Protein 5A3A (pdb70)

Secondary structure (DSSP, 8-state):
-------HHHHHHHHHHH-SEEEEEE-HHHHHHTT--SSSHHHHHH-HHHHHHH--S-HHHHHH---SSHHHHHHHHHHHHIIIIISPPPPHHHHHHHHHHTTS-EEEEE---SSHHHHTT--GGGEEETT--TT-EEETT--SS--B--HHHHHHHHHH-BTTB--GGG--B-TTT-PBEEES--BTTTB----HHHHHHHHHHHHHHHHTSSSSEEEEEES--SS-TTTTHHHHHHHHHH-TT-EEEEE-SS-PPPPGGGGGGEEEE-S-HHHHHHHHHHHHH-

Solvent-accessible surface area: 13836 Å² total

Foldseek 3Di:
DQFQVDALLVVVLVLLVPFQEEEEEEEDLLCVLQVLAFADDLVCVQPVLVCVVPVDGTNVCVLPDDDPDLQLNLLSLLSVCCSFAVPPAEGPLLLLVVVSPVVHHYAYEYCDAGHHNVNSDHDVLRYQNQFYHSQWKAAPLLPDQDIDGDNPLSVVQNVQDDSSGGPPVSFDADPPPRGTIDGQGQDPVRGGRQHPVNVSSVVSSVVSLVVPLEGAYEHEYERDDDDCCVRRPVVSLVSCLSYVNYAYEYEDQPCDDRDPSCPRRYYYDDPSSSVSSVSSSVVNVD

Radius of gyration: 20.07 Å; Cα contacts (8 Å, |Δi|>4): 522; chains: 1; bounding box: 40×46×57 Å

Nearest PDB structures (foldseek):
  5a3c-assembly1_A  TM=1.002E+00  e=3.181E-58  Streptococcus pyogenes str. Manfredo
  5g4c-assembly2_B  TM=6.554E-01  e=4.493E-11  Homo sapiens
  1q17-assembly1_C  TM=7.018E-01  e=4.520E-10  Saccharomyces cerevisiae
  8qt4-assembly1_A  TM=6.847E-01  e=2.371E-09  Homo sapiens
  6l72-assembly1_A  TM=6.590E-01  e=3.188E-09  Homo sapiens

Structure (mmCIF, N/CA/C/O backbone):
data_5A3A
#
_entry.id   5A3A
#
_cell.length_a   34.160
_cell.length_b   41.510
_cell.length_c   51.230
_cell.angle_alpha   99.87
_cell.angle_beta   94.63
_cell.angle_gamma   90.77
#
_symmetry.space_group_name_H-M   'P 1'
#
loop_
_entity.id
_entity.type
_entity.pdbx_description
1 polymer 'SIR2 FAMILY PROTEIN'
2 non-polymer GLYCINE
3 non-polymer 'ZINC ION'
4 non-polymer 1,2-ETHANEDIOL
5 water water
#
loop_
_atom_site.group_PDB
_atom_site.id
_atom_site.type_symbol
_atom_site.label_atom_id
_atom_site.label_alt_id
_atom_site.label_comp_id
_atom_site.label_asym_id
_atom_site.label_entity_id
_atom_site.label_seq_id
_atom_site.pdbx_PDB_ins_code
_atom_site.Cartn_x
_atom_site.Cartn_y
_atom_site.Cartn_z
_atom_site.occupancy
_atom_site.B_iso_or_equiv
_atom_site.auth_seq_id
_atom_site.auth_comp_id
_atom_site.auth_asym_id
_atom_site.auth_atom_id
_atom_site.pdbx_PDB_model_num
ATOM 1 N N . ASN A 1 13 ? 29.173 26.996 61.225 1.00 42.94 3 ASN A N 1
ATOM 2 C CA . ASN A 1 13 ? 29.897 26.136 60.256 1.00 37.65 3 ASN A CA 1
ATOM 3 C C . ASN A 1 13 ? 28.958 25.054 59.705 1.00 36.23 3 ASN A C 1
ATOM 4 O O . ASN A 1 13 ? 28.208 25.312 58.751 1.00 39.79 3 ASN A O 1
ATOM 9 N N . TRP A 1 14 ? 28.970 23.869 60.319 1.00 31.56 4 TRP A N 1
ATOM 10 C CA . TRP A 1 14 ? 28.201 22.714 59.800 1.00 27.77 4 TRP A CA 1
ATOM 11 C C . TRP A 1 14 ? 26.827 22.699 60.387 1.00 30.15 4 TRP A C 1
ATOM 12 O O . TRP A 1 14 ? 26.569 22.000 61.368 1.00 30.47 4 TRP A O 1
ATOM 23 N N . THR A 1 15 ? 25.951 23.484 59.800 1.00 29.49 5 THR A N 1
ATOM 24 C CA . THR A 1 15 ? 24.596 23.581 60.270 1.00 33.46 5 THR A CA 1
ATOM 25 C C . THR A 1 15 ? 23.729 24.078 59.130 1.00 32.25 5 THR A C 1
ATOM 26 O O . THR A 1 15 ? 24.200 24.825 58.269 1.00 30.52 5 THR A O 1
ATOM 30 N N . THR A 1 16 ? 22.457 23.690 59.126 1.00 32.24 6 THR A N 1
ATOM 31 C CA . THR A 1 16 ? 21.507 24.278 58.181 1.00 33.86 6 THR A CA 1
ATOM 32 C C . THR A 1 16 ? 20.644 25.319 58.890 1.00 35.54 6 THR A C 1
ATOM 33 O O . THR A 1 16 ? 19.685 25.809 58.303 1.00 41.74 6 THR A O 1
ATOM 37 N N . ASN A 1 21 ? 24.824 36.140 59.497 1.00 43.22 11 ASN A N 1
ATOM 38 C CA . ASN A 1 21 ? 23.708 36.261 58.553 1.00 47.00 11 ASN A CA 1
ATOM 39 C C . ASN A 1 21 ? 24.221 36.306 57.105 1.00 42.42 11 ASN A C 1
ATOM 40 O O . ASN A 1 21 ? 24.736 37.326 56.634 1.00 39.43 11 ASN A O 1
ATOM 45 N N . LEU A 1 22 ? 24.050 35.196 56.401 1.00 38.24 12 LEU A N 1
ATOM 46 C CA . LEU A 1 22 ? 24.786 34.959 55.173 1.00 34.01 12 LEU A CA 1
ATOM 47 C C . LEU A 1 22 ? 23.859 34.948 53.983 1.00 28.38 12 LEU A C 1
ATOM 48 O O . LEU A 1 22 ? 22.707 34.622 54.126 1.00 29.49 12 LEU A O 1
ATOM 53 N N . THR A 1 23 ? 24.381 35.293 52.802 1.00 22.81 13 THR A N 1
ATOM 54 C CA . THR A 1 23 ? 23.648 35.131 51.554 1.00 21.93 13 THR A CA 1
ATOM 55 C C . THR A 1 23 ? 23.582 33.635 51.250 1.00 17.93 13 THR A C 1
ATOM 56 O O . THR A 1 23 ? 24.304 32.841 51.838 1.00 19.38 13 THR A O 1
ATOM 60 N N . GLN A 1 24 ? 22.711 33.283 50.335 1.00 18.19 14 GLN A N 1
ATOM 61 C CA . GLN A 1 24 ? 22.600 31.879 49.920 1.00 17.23 14 GLN A CA 1
ATOM 62 C C . GLN A 1 24 ? 23.912 31.358 49.414 1.00 15.47 14 GLN A C 1
ATOM 63 O O . GLN A 1 24 ? 24.326 30.252 49.802 1.00 15.97 14 GLN A O 1
ATOM 69 N N . ALA A 1 25 ? 24.595 32.134 48.582 1.00 15.82 15 ALA A N 1
ATOM 70 C CA . ALA A 1 25 ? 25.911 31.709 48.076 1.00 16.25 15 ALA A CA 1
ATOM 71 C C . ALA A 1 25 ? 26.941 31.515 49.169 1.00 15.58 15 ALA A C 1
ATOM 72 O O . ALA A 1 25 ? 27.735 30.603 49.123 1.00 14.53 15 ALA A O 1
ATOM 74 N N . GLU A 1 26 ? 26.967 32.456 50.133 1.00 15.86 16 GLU A N 1
ATOM 75 C CA . GLU A 1 26 ? 27.884 32.347 51.219 1.00 18.13 16 GLU A CA 1
ATOM 76 C C . GLU A 1 26 ? 27.622 31.111 52.034 1.00 16.47 16 GLU A C 1
ATOM 77 O O . GLU A 1 26 ? 28.557 30.406 52.403 1.00 16.11 16 GLU A O 1
ATOM 83 N N . GLN A 1 27 ? 26.359 30.850 52.338 1.00 17.27 17 GLN A N 1
ATOM 84 C CA . GLN A 1 27 ? 26.024 29.644 53.075 1.00 18.50 17 GLN A CA 1
ATOM 85 C C . GLN A 1 27 ? 26.422 28.368 52.344 1.00 17.13 17 GLN A C 1
ATOM 86 O O . GLN A 1 27 ? 26.998 27.455 52.939 1.00 16.67 17 GLN A O 1
ATOM 92 N N . LEU A 1 28 ? 26.118 28.298 51.045 1.00 16.27 18 LEU A N 1
ATOM 93 C CA . LEU A 1 28 ? 26.445 27.092 50.270 1.00 14.88 18 LEU A CA 1
ATOM 94 C C . LEU A 1 28 ? 27.962 26.893 50.167 1.00 14.22 18 LEU A C 1
ATOM 95 O O . LEU A 1 28 ? 28.468 25.766 50.272 1.00 14.34 18 LEU A O 1
ATOM 100 N N . ALA A 1 29 ? 28.717 27.988 49.978 1.00 14.18 19 ALA A N 1
ATOM 101 C CA . ALA A 1 29 ? 30.159 27.842 49.864 1.00 14.99 19 ALA A CA 1
ATOM 102 C C . ALA A 1 29 ? 30.758 27.327 51.182 1.00 14.56 19 ALA A C 1
ATOM 103 O O . ALA A 1 29 ? 31.673 26.499 51.180 1.00 14.94 19 ALA A O 1
ATOM 105 N N . GLN A 1 30 ? 30.260 27.833 52.305 1.00 16.23 20 GLN A N 1
ATOM 106 C CA . GLN A 1 30 ? 30.718 27.391 53.617 1.00 18.39 20 GLN A CA 1
ATOM 107 C C . GLN A 1 30 ? 30.448 25.913 53.852 1.00 15.15 20 GLN A C 1
ATOM 108 O O . GLN A 1 30 ? 31.327 25.166 54.279 1.00 15.96 20 GLN A O 1
ATOM 114 N N . LEU A 1 31 ? 29.237 25.459 53.505 1.00 16.51 21 LEU A N 1
ATOM 115 C CA . LEU A 1 31 ? 28.907 24.038 53.676 1.00 15.57 21 LEU A CA 1
ATOM 116 C C . LEU A 1 31 ? 29.740 23.097 52.787 1.00 14.39 21 LEU A C 1
ATOM 117 O O . LEU A 1 31 ? 30.156 22.048 53.208 1.00 13.50 21 LEU A O 1
ATOM 122 N N . ILE A 1 32 ? 29.969 23.485 51.537 1.00 15.03 22 ILE A N 1
ATOM 123 C CA . ILE A 1 32 ? 30.746 22.651 50.658 1.00 15.16 22 ILE A CA 1
ATOM 124 C C . ILE A 1 32 ? 32.178 22.550 51.168 1.00 15.93 22 ILE A C 1
ATOM 125 O O . ILE A 1 32 ? 32.767 21.470 51.147 1.00 16.54 22 ILE A O 1
ATOM 130 N N . LYS A 1 33 ? 32.732 23.681 51.640 1.00 17.30 23 LYS A N 1
ATOM 131 C CA . LYS A 1 33 ? 34.077 23.637 52.164 1.00 18.53 23 LYS A CA 1
ATOM 132 C C . LYS A 1 33 ? 34.208 22.718 53.367 1.00 16.24 23 LYS A C 1
ATOM 133 O O . LYS A 1 33 ? 35.148 21.943 53.489 1.00 20.20 23 LYS A O 1
ATOM 139 N N . GLU A 1 34 ? 33.215 22.753 54.257 1.00 16.94 24 GLU A N 1
ATOM 140 C CA . GLU A 1 34 ? 33.320 22.002 55.478 1.00 20.62 24 GLU A CA 1
ATOM 141 C C . GLU A 1 34 ? 32.982 20.540 55.306 1.00 18.62 24 GLU A C 1
ATOM 142 O O . GLU A 1 34 ? 33.465 19.678 56.073 1.00 16.73 24 GLU A O 1
ATOM 148 N N . ALA A 1 35 ? 32.233 20.207 54.244 1.00 14.40 25 ALA A N 1
ATOM 149 C CA . ALA A 1 35 ? 31.827 18.834 54.043 1.00 14.61 25 ALA A CA 1
ATOM 150 C C . ALA A 1 35 ? 32.977 17.838 53.950 1.00 15.25 25 ALA A C 1
ATOM 151 O O . ALA A 1 35 ? 34.006 18.117 53.295 1.00 16.19 25 ALA A O 1
ATOM 153 N N . ASP A 1 36 ? 32.806 16.670 54.545 1.00 15.19 26 ASP A N 1
ATOM 154 C CA . ASP A 1 36 ? 33.740 15.540 54.335 1.00 15.50 26 ASP A CA 1
ATOM 155 C C . ASP A 1 36 ? 33.611 14.952 52.935 1.00 14.75 26 ASP A C 1
ATOM 156 O O . ASP A 1 36 ? 34.574 14.468 52.361 1.00 16.51 26 ASP A O 1
ATOM 161 N N . ALA A 1 37 ? 32.395 14.953 52.416 1.00 13.77 27 ALA A N 1
ATOM 162 C CA . ALA A 1 37 ? 32.087 14.355 51.073 1.00 13.12 27 ALA A CA 1
ATOM 163 C C . ALA A 1 37 ? 30.785 14.927 50.584 1.00 12.83 27 ALA A C 1
ATOM 164 O O . ALA A 1 37 ? 29.950 15.364 51.367 1.00 13.54 27 ALA A O 1
ATOM 166 N N . LEU A 1 38 ? 30.606 14.909 49.263 1.00 12.41 28 LEU A N 1
ATOM 167 C CA . LEU A 1 38 ? 29.369 15.350 48.623 1.00 12.90 28 LEU A CA 1
ATOM 168 C C . LEU A 1 38 ? 28.731 14.236 47.807 1.00 12.03 28 LEU A C 1
ATOM 169 O O . LEU A 1 38 ? 29.405 13.505 47.045 1.00 11.22 28 LEU A O 1
ATOM 174 N N . VAL A 1 39 ? 27.429 14.060 48.038 1.00 11.25 29 VAL A N 1
ATOM 175 C CA . VAL A 1 39 ? 26.625 13.214 47.154 1.00 10.81 29 VAL A CA 1
ATOM 176 C C . VAL A 1 39 ? 25.675 14.186 46.420 1.00 10.46 29 VAL A C 1
ATOM 177 O O . VAL A 1 39 ? 24.867 14.863 47.026 1.00 10.70 29 VAL A O 1
ATOM 181 N N . VAL A 1 40 ? 25.853 14.312 45.104 1.00 10.16 30 VAL A N 1
ATOM 182 C CA . VAL A 1 40 ? 25.225 15.352 44.335 1.00 10.21 30 VAL A CA 1
ATOM 183 C C . VAL A 1 40 ? 24.190 14.750 43.416 1.00 9.65 30 VAL A C 1
ATOM 184 O O . VAL A 1 40 ? 24.470 13.798 42.680 1.00 10.93 30 VAL A O 1
ATOM 188 N N . GLY A 1 41 ? 22.967 15.244 43.534 1.00 8.91 31 GLY A N 1
ATOM 189 C CA . GLY A 1 41 ? 21.892 14.721 42.707 1.00 8.75 31 GLY A CA 1
ATOM 190 C C . GLY A 1 41 ? 21.381 15.823 41.798 1.00 10.22 31 GLY A C 1
ATOM 191 O O . GLY A 1 41 ? 21.035 16.881 42.277 1.00 11.17 31 GLY A O 1
ATOM 192 N N . ILE A 1 42 ? 21.373 15.582 40.491 1.00 9.60 32 ILE A N 1
ATOM 193 C CA . ILE A 1 42 ? 21.094 16.655 39.513 1.00 10.50 32 ILE A CA 1
ATOM 194 C C . ILE A 1 42 ? 19.903 16.269 38.670 1.00 9.84 32 ILE A C 1
ATOM 195 O O . ILE A 1 42 ? 19.888 15.177 38.054 1.00 9.06 32 ILE A O 1
ATOM 200 N N . GLY A 1 43 ? 18.927 17.185 38.588 1.00 9.67 33 GLY A N 1
ATOM 201 C CA . GLY A 1 43 ? 17.777 17.015 37.711 1.00 9.85 33 GLY A CA 1
ATOM 202 C C . GLY A 1 43 ? 17.569 18.130 36.725 1.00 9.97 33 GLY A C 1
ATOM 203 O O . GLY A 1 43 ? 18.499 18.893 36.393 1.00 10.43 33 GLY A O 1
ATOM 204 N N . ALA A 1 44 ? 16.374 18.188 36.155 1.00 11.18 34 ALA A N 1
ATOM 205 C CA . ALA A 1 44 ? 16.155 18.913 34.938 1.00 11.61 34 ALA A CA 1
ATOM 206 C C . ALA A 1 44 ? 16.350 20.418 35.121 1.00 11.86 34 ALA A C 1
ATOM 207 O O . ALA A 1 44 ? 16.724 21.150 34.174 1.00 12.36 34 ALA A O 1
ATOM 209 N N . GLY A 1 45 ? 16.132 20.891 36.341 1.00 11.07 35 GLY A N 1
ATOM 210 C CA . GLY A 1 45 ? 16.306 22.328 36.662 1.00 10.41 35 GLY A CA 1
ATOM 211 C C . GLY A 1 45 ? 17.675 22.881 36.411 1.00 12.53 35 GLY A C 1
ATOM 212 O O . GLY A 1 45 ? 17.831 24.059 36.124 1.00 13.22 35 GLY A O 1
ATOM 213 N N . MET A 1 46 ? 18.700 22.065 36.613 1.00 11.06 36 MET A N 1
ATOM 214 C CA A MET A 1 46 ? 20.053 22.516 36.321 0.70 11.56 36 MET A CA 1
ATOM 215 C CA B MET A 1 46 ? 20.091 22.458 36.317 0.30 11.91 36 MET A CA 1
ATOM 216 C C . MET A 1 46 ? 20.279 22.794 34.836 1.00 11.59 36 MET A C 1
ATOM 217 O O . MET A 1 46 ? 20.861 23.827 34.486 1.00 12.81 36 MET A O 1
ATOM 226 N N . SER A 1 47 ? 19.827 21.902 33.959 1.00 11.45 37 SER A N 1
ATOM 227 C CA . SER A 1 47 ? 19.921 22.183 32.519 1.00 11.17 37 SER A CA 1
ATOM 228 C C . SER A 1 47 ? 19.022 23.377 32.097 1.00 11.34 37 SER A C 1
ATOM 229 O O . SER A 1 47 ? 19.463 24.203 31.312 1.00 10.10 37 SER A O 1
ATOM 232 N N . ALA A 1 48 ? 17.838 23.501 32.671 1.00 11.54 38 ALA A N 1
ATOM 233 C CA . ALA A 1 48 ? 16.953 24.649 32.337 1.00 12.59 38 ALA A CA 1
ATOM 234 C C . ALA A 1 48 ? 17.597 25.961 32.761 1.00 13.73 38 ALA A C 1
ATOM 235 O O . ALA A 1 48 ? 17.502 26.975 32.039 1.00 13.92 38 ALA A O 1
ATOM 237 N N . ALA A 1 49 ? 18.303 25.930 33.895 1.00 14.19 39 ALA A N 1
ATOM 238 C CA . ALA A 1 49 ? 18.966 27.170 34.411 1.00 15.34 39 ALA A CA 1
ATOM 239 C C . ALA A 1 49 ? 20.039 27.684 33.454 1.00 15.63 39 ALA A C 1
ATOM 240 O O . ALA A 1 49 ? 20.298 28.876 33.424 1.00 17.89 39 ALA A O 1
ATOM 242 N N . ASP A 1 50 ? 20.685 26.770 32.702 1.00 15.41 40 ASP A N 1
ATOM 243 C CA . ASP A 1 50 ? 21.657 27.113 31.660 1.00 15.83 40 ASP A CA 1
ATOM 244 C C . ASP A 1 50 ? 21.069 27.376 30.293 1.00 16.22 40 ASP A C 1
ATOM 245 O O . ASP A 1 50 ? 21.813 27.536 29.302 1.00 17.76 40 ASP A O 1
ATOM 250 N N . GLY A 1 51 ? 19.750 27.442 30.195 1.00 14.31 41 GLY A N 1
ATOM 251 C CA . GLY A 1 51 ? 19.100 27.741 28.938 1.00 14.05 41 GLY A CA 1
ATOM 252 C C . GLY A 1 51 ? 18.574 26.564 28.134 1.00 13.92 41 GLY A C 1
ATOM 253 O O . GLY A 1 51 ? 17.955 26.751 27.071 1.00 14.77 41 GLY A O 1
ATOM 254 N N . PHE A 1 52 ? 18.814 25.370 28.637 1.00 12.11 42 PHE A N 1
ATOM 255 C CA . PHE A 1 52 ? 18.411 24.115 27.980 1.00 11.79 42 PHE A CA 1
ATOM 256 C C . PHE A 1 52 ? 17.002 23.772 28.430 1.00 12.12 42 PHE A C 1
ATOM 257 O O . PHE A 1 52 ? 16.759 22.827 29.229 1.00 12.09 42 PHE A O 1
ATOM 265 N N . THR A 1 53 ? 16.080 24.613 27.963 1.00 13.06 43 THR A N 1
ATOM 266 C CA . THR A 1 53 ? 14.684 24.565 28.411 1.00 13.53 43 THR A CA 1
ATOM 267 C C . THR A 1 53 ? 13.816 23.604 27.622 1.00 14.25 43 THR A C 1
ATOM 268 O O . THR A 1 53 ? 14.140 23.294 26.473 1.00 13.87 43 THR A O 1
ATOM 272 N N . TYR A 1 54 ? 12.706 23.161 28.263 1.00 13.61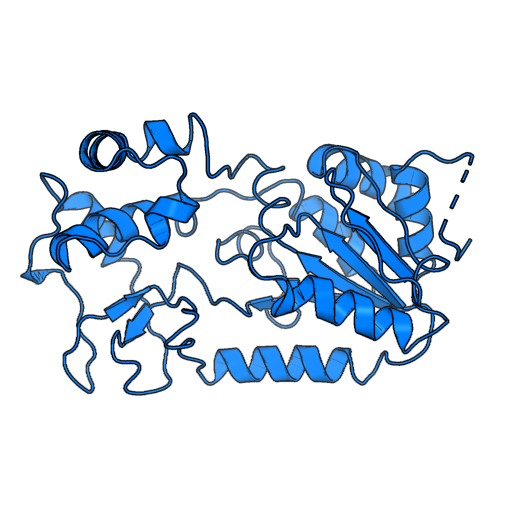 44 TYR A N 1
ATOM 273 C CA . TYR A 1 54 ? 11.786 22.162 27.659 1.00 14.42 44 TYR A CA 1
ATOM 274 C C . TYR A 1 54 ? 10.369 22.745 27.451 1.00 15.52 44 TYR A C 1
ATOM 275 O O . TYR A 1 54 ? 9.480 22.055 27.000 1.00 17.09 44 TYR A O 1
ATOM 284 N N . ILE A 1 55 ? 10.205 24.009 27.748 1.00 15.73 45 ILE A N 1
ATOM 285 C CA . ILE A 1 55 ? 8.960 24.692 27.440 1.00 17.45 45 ILE A CA 1
ATOM 286 C C . ILE A 1 55 ? 9.335 26.074 26.886 1.00 16.00 45 ILE A C 1
ATOM 287 O O . ILE A 1 55 ? 10.401 26.610 27.181 1.00 18.61 45 ILE A O 1
ATOM 292 N N . GLY A 1 56 ? 8.455 26.682 26.131 1.00 16.33 46 GLY A N 1
ATOM 293 C CA . GLY A 1 56 ? 8.716 28.027 25.628 1.00 15.61 46 GLY A CA 1
ATOM 294 C C . GLY A 1 56 ? 9.393 27.978 24.255 1.00 15.18 46 GLY A C 1
ATOM 295 O O . GLY A 1 56 ? 9.346 26.934 23.558 1.00 13.65 46 GLY A O 1
ATOM 296 N N . PRO A 1 57 ? 10.039 29.072 23.860 1.00 14.25 47 PRO A N 1
ATOM 297 C CA A PRO A 1 57 ? 10.515 29.226 22.501 0.50 14.56 47 PRO A CA 1
ATOM 298 C CA B PRO A 1 57 ? 10.539 29.250 22.504 0.50 14.94 47 PRO A CA 1
ATOM 299 C C . PRO A 1 57 ? 11.499 28.149 22.021 1.00 13.76 47 PRO A C 1
ATOM 300 O O . PRO A 1 57 ? 11.513 27.798 20.839 1.00 13.77 47 PRO A O 1
ATOM 307 N N . ARG A 1 58 ? 12.329 27.613 22.915 1.00 14.10 48 ARG A N 1
ATOM 308 C CA . ARG A 1 58 ? 13.274 26.564 22.486 1.00 12.96 48 ARG A CA 1
ATOM 309 C C . ARG A 1 58 ? 12.514 25.309 21.938 1.00 12.54 48 ARG A C 1
ATOM 310 O O . ARG A 1 58 ? 12.907 24.674 20.933 1.00 15.01 48 ARG A O 1
ATOM 318 N N . PHE A 1 59 ? 11.439 24.951 22.600 1.00 12.42 49 PHE A N 1
ATOM 319 C CA . PHE A 1 59 ? 10.594 23.862 22.166 1.00 11.88 49 PHE A CA 1
ATOM 320 C C . PHE A 1 59 ? 9.764 24.283 20.949 1.00 11.94 49 PHE A C 1
ATOM 321 O O . PHE A 1 59 ? 9.684 23.533 19.962 1.00 11.41 49 PHE A O 1
ATOM 329 N N . GLU A 1 60 ? 9.140 25.465 21.016 1.00 12.25 50 GLU A N 1
ATOM 330 C CA . GLU A 1 60 ? 8.252 25.932 19.924 1.00 13.36 50 GLU A CA 1
ATOM 331 C C . GLU A 1 60 ? 8.997 26.082 18.612 1.00 13.16 50 GLU A C 1
ATOM 332 O O . GLU A 1 60 ? 8.448 25.721 17.528 1.00 13.31 50 GLU A O 1
ATOM 338 N N . THR A 1 61 ? 10.238 26.540 18.663 1.00 12.71 51 THR A N 1
ATOM 339 C CA . THR A 1 61 ? 11.040 26.735 17.438 1.00 14.49 51 THR A CA 1
ATOM 340 C C . THR A 1 61 ? 11.448 25.414 16.836 1.00 13.55 51 THR A C 1
ATOM 341 O O . THR A 1 61 ? 11.528 25.271 15.601 1.00 14.21 51 THR A O 1
ATOM 345 N N . ALA A 1 62 ? 11.738 24.447 17.707 1.00 12.02 52 ALA A N 1
ATOM 346 C CA . ALA A 1 62 ? 12.298 23.148 17.269 1.00 11.83 52 ALA A CA 1
ATOM 347 C C . ALA A 1 62 ? 11.234 22.204 16.739 1.00 11.32 52 ALA A C 1
ATOM 348 O O . ALA A 1 62 ? 11.532 21.426 15.859 1.00 11.20 52 ALA A O 1
ATOM 350 N N . PHE A 1 63 ? 9.988 22.303 17.273 1.00 10.44 53 PHE A N 1
ATOM 351 C CA . PHE A 1 63 ? 8.942 21.298 16.978 1.00 10.06 53 PHE A CA 1
ATOM 352 C C . PHE A 1 63 ? 7.576 21.915 16.597 1.00 11.09 53 PHE A C 1
ATOM 353 O O . PHE A 1 63 ? 6.529 21.465 17.087 1.00 10.85 53 PHE A O 1
ATOM 361 N N . PRO A 1 64 ? 7.560 22.881 15.700 1.00 11.30 54 PRO A N 1
ATOM 362 C CA . PRO A 1 64 ? 6.248 23.515 15.396 1.00 12.32 54 PRO A CA 1
ATOM 363 C C . PRO A 1 64 ? 5.247 22.535 14.732 1.00 11.84 54 PRO A C 1
ATOM 364 O O . PRO A 1 64 ? 4.005 22.658 14.957 1.00 13.78 54 PRO A O 1
ATOM 368 N N . ASP A 1 65 ? 5.755 21.629 13.917 1.00 11.57 55 ASP A N 1
ATOM 369 C CA . ASP A 1 65 ? 4.960 20.550 13.289 1.00 13.71 55 ASP A CA 1
ATOM 370 C C . ASP A 1 65 ? 4.309 19.616 14.268 1.00 13.91 55 ASP A C 1
ATOM 371 O O . ASP A 1 65 ? 3.083 19.436 14.260 1.00 14.23 55 ASP A O 1
ATOM 376 N N . PHE A 1 66 ? 5.091 19.040 15.155 1.00 12.72 56 PHE A N 1
ATOM 377 C CA . PHE A 1 66 ? 4.538 18.191 16.178 1.00 12.50 56 PHE A CA 1
ATOM 378 C C . PHE A 1 66 ? 3.607 18.917 17.152 1.00 12.79 56 PHE A C 1
ATOM 379 O O . PHE A 1 66 ? 2.596 18.311 17.615 1.00 12.84 56 PHE A O 1
ATOM 387 N N . ILE A 1 67 ? 3.923 20.166 17.518 1.00 11.66 57 ILE A N 1
ATOM 388 C CA . ILE A 1 67 ? 3.075 20.950 18.406 1.00 13.76 57 ILE A CA 1
ATOM 389 C C . ILE A 1 67 ? 1.716 21.209 17.721 1.00 14.71 57 ILE A C 1
ATOM 390 O O . ILE A 1 67 ? 0.658 21.065 18.339 1.00 14.95 57 ILE A O 1
ATOM 395 N N . ALA A 1 68 ? 1.740 21.535 16.449 1.00 15.08 58 ALA A N 1
ATOM 396 C CA . ALA A 1 68 ? 0.459 21.808 15.709 1.00 15.48 58 ALA A CA 1
ATOM 397 C C . ALA A 1 68 ? -0.399 20.554 15.621 1.00 15.74 58 ALA A C 1
ATOM 398 O O . ALA A 1 68 ? -1.665 20.642 15.662 1.00 16.89 58 ALA A O 1
ATOM 400 N N . LYS A 1 69 ? 0.229 19.396 15.490 1.00 14.85 59 LYS A N 1
ATOM 401 C CA . LYS A 1 69 ? -0.521 18.129 15.338 1.00 15.49 59 LYS A CA 1
ATOM 402 C C . LYS A 1 69 ? -1.099 17.659 16.653 1.00 16.05 59 LYS A C 1
ATOM 403 O O . LYS A 1 69 ? -2.271 17.272 16.696 1.00 18.36 59 LYS A O 1
ATOM 409 N N . TYR A 1 70 ? -0.311 17.702 17.735 1.00 15.18 60 TYR A N 1
ATOM 410 C CA . TYR A 1 70 ? -0.672 17.073 18.990 1.00 17.21 60 TYR A CA 1
ATOM 411 C C . TYR A 1 70 ? -0.981 18.009 20.136 1.00 18.36 60 TYR A C 1
ATOM 412 O O . TYR A 1 70 ? -1.357 17.536 21.216 1.00 19.27 60 TYR A O 1
ATOM 421 N N . GLN A 1 71 ? -0.820 19.325 19.946 1.00 19.22 61 GLN A N 1
ATOM 422 C CA . GLN A 1 71 ? -0.969 20.321 21.025 1.00 20.32 61 GLN A CA 1
ATOM 423 C C . GLN A 1 71 ? -0.049 20.090 22.210 1.00 20.91 61 GLN A C 1
ATOM 424 O O . GLN A 1 71 ? -0.408 20.388 23.328 1.00 22.99 61 GLN A O 1
ATOM 430 N N . PHE A 1 72 ? 1.130 19.528 21.998 1.00 18.71 62 PHE A N 1
ATOM 431 C CA . PHE A 1 72 ? 2.060 19.381 23.098 1.00 17.04 62 PHE A CA 1
ATOM 432 C C . PHE A 1 72 ? 2.301 20.696 23.843 1.00 18.35 62 PHE A C 1
ATOM 433 O O . PHE A 1 72 ? 2.525 21.747 23.256 1.00 19.39 62 PHE A O 1
ATOM 441 N N . LEU A 1 73 ? 2.352 20.574 25.167 1.00 19.85 63 LEU A N 1
ATOM 442 C CA . LEU A 1 73 ? 2.614 21.650 26.064 1.00 21.89 63 LEU A CA 1
ATOM 443 C C . LEU A 1 73 ? 4.123 21.858 26.254 1.00 20.59 63 LEU A C 1
ATOM 444 O O . LEU A 1 73 ? 4.607 22.964 26.379 1.00 24.50 63 LEU A O 1
ATOM 449 N N . ASP A 1 74 ? 4.868 20.760 26.331 1.00 17.28 64 ASP A N 1
ATOM 450 C CA . ASP A 1 74 ? 6.285 20.858 26.569 1.00 17.40 64 ASP A CA 1
ATOM 451 C C . ASP A 1 74 ? 7.046 19.677 25.977 1.00 15.04 64 ASP A C 1
ATOM 452 O O . ASP A 1 74 ? 6.450 18.676 25.551 1.00 15.53 64 ASP A O 1
ATOM 457 N N . MET A 1 75 ? 8.359 19.840 25.917 1.00 14.97 65 MET A N 1
ATOM 458 C CA . MET A 1 75 ? 9.203 18.896 25.185 1.00 15.40 65 MET A CA 1
ATOM 459 C C . MET A 1 75 ? 9.400 17.571 25.953 1.00 14.94 65 MET A C 1
ATOM 460 O O . MET A 1 75 ? 9.668 16.503 25.347 1.00 15.46 65 MET A O 1
ATOM 465 N N . LEU A 1 76 ? 9.285 17.600 27.269 1.00 16.65 66 LEU A N 1
ATOM 466 C CA . LEU A 1 76 ? 9.318 16.350 28.037 1.00 20.39 66 LEU A CA 1
ATOM 467 C C . LEU A 1 76 ? 8.070 15.500 27.804 1.00 18.68 66 LEU A C 1
ATOM 468 O O . LEU A 1 76 ? 8.185 14.302 27.530 1.00 20.83 66 LEU A O 1
ATOM 473 N N . GLN A 1 77 ? 6.884 16.101 27.868 1.00 18.63 67 GLN A N 1
ATOM 474 C CA . GLN A 1 77 ? 5.638 15.398 27.467 1.00 19.45 67 GLN A CA 1
ATOM 475 C C . GLN A 1 77 ? 5.802 14.786 26.067 1.00 16.48 67 GLN A C 1
ATOM 476 O O . GLN A 1 77 ? 5.473 13.598 25.817 1.00 16.56 67 GLN A O 1
ATOM 482 N N . ALA A 1 78 ? 6.365 15.570 25.159 1.00 15.77 68 ALA A N 1
ATOM 483 C CA . ALA A 1 78 ? 6.448 15.134 23.787 1.00 14.68 68 ALA A CA 1
ATOM 484 C C . ALA A 1 78 ? 7.411 13.950 23.678 1.00 15.26 68 ALA A C 1
ATOM 485 O O . ALA A 1 78 ? 7.151 12.982 22.939 1.00 16.34 68 ALA A O 1
ATOM 487 N N . SER A 1 79 ? 8.495 13.973 24.450 1.00 14.63 69 SER A N 1
ATOM 488 C CA . SER A 1 79 ? 9.480 12.901 24.347 1.00 17.42 69 SER A CA 1
ATOM 489 C C . SER A 1 79 ? 9.006 11.546 24.910 1.00 18.20 69 SER A C 1
ATOM 490 O O . SER A 1 79 ? 9.524 10.502 24.533 1.00 19.84 69 SER A O 1
ATOM 493 N N . LEU A 1 80 ? 7.980 11.568 25.761 1.00 18.43 70 LEU A N 1
ATOM 494 C CA . LEU A 1 80 ? 7.377 10.357 26.322 1.00 20.70 70 LEU A CA 1
ATOM 495 C C . LEU A 1 80 ? 6.157 9.864 25.566 1.00 21.13 70 LEU A C 1
ATOM 496 O O . LEU A 1 80 ? 5.600 8.841 25.911 1.00 22.51 70 LEU A O 1
ATOM 501 N N . PHE A 1 81 ? 5.707 10.599 24.578 1.00 19.48 71 PHE A N 1
AT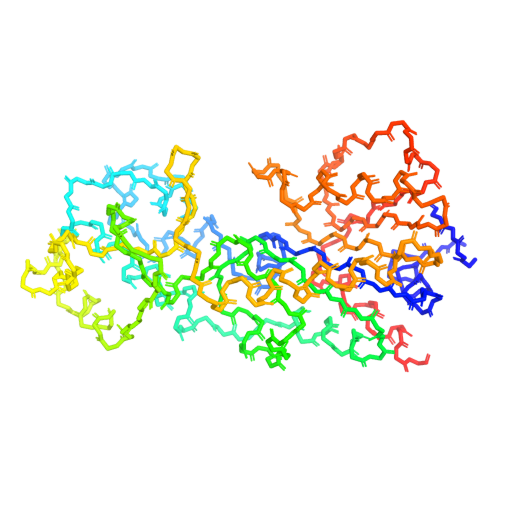OM 502 C CA . PHE A 1 81 ? 4.422 10.316 23.916 1.00 20.64 71 PHE A CA 1
ATOM 503 C C . PHE A 1 81 ? 4.481 9.035 23.073 1.00 22.67 71 PHE A C 1
ATOM 504 O O . PHE A 1 81 ? 5.506 8.713 22.487 1.00 20.93 71 PHE A O 1
ATOM 512 N N . ASP A 1 82 ? 3.365 8.309 23.009 1.00 21.79 72 ASP A N 1
ATOM 513 C CA . ASP A 1 82 ? 3.278 7.131 22.135 1.00 26.54 72 ASP A CA 1
ATOM 514 C C . ASP A 1 82 ? 2.834 7.585 20.742 1.00 24.42 72 ASP A C 1
ATOM 515 O O . ASP A 1 82 ? 1.651 7.757 20.465 1.00 26.01 72 ASP A O 1
ATOM 520 N N . PHE A 1 83 ? 3.831 7.780 19.877 1.00 19.62 73 PHE A N 1
ATOM 521 C CA . PHE A 1 83 ? 3.612 8.304 18.552 1.00 20.60 73 PHE A CA 1
ATOM 522 C C . PHE A 1 83 ? 2.834 7.296 17.688 1.00 22.93 73 PHE A C 1
ATOM 523 O O . PHE A 1 83 ? 2.683 6.118 18.049 1.00 25.05 73 PHE A O 1
ATOM 531 N N . GLU A 1 84 ? 2.308 7.786 16.570 1.00 23.43 74 GLU A N 1
ATOM 532 C CA . GLU A 1 84 ? 1.439 7.009 15.652 1.00 25.98 74 GLU A CA 1
ATOM 533 C C . GLU A 1 84 ? 2.057 5.700 15.135 1.00 25.55 74 GLU A C 1
ATOM 534 O O . GLU A 1 84 ? 1.395 4.644 15.020 1.00 23.02 74 GLU A O 1
ATOM 540 N N . ASP A 1 85 ? 3.311 5.794 14.718 1.00 21.21 75 ASP A N 1
ATOM 541 C CA . ASP A 1 85 ? 4.059 4.654 14.243 1.00 18.74 75 ASP A CA 1
ATOM 542 C C . ASP A 1 85 ? 5.542 4.967 14.439 1.00 16.61 75 ASP A C 1
ATOM 543 O O . ASP A 1 85 ? 5.891 6.048 14.924 1.00 15.24 75 ASP A O 1
ATOM 548 N N . TRP A 1 86 ? 6.371 3.990 14.177 1.00 16.20 76 TRP A N 1
ATOM 549 C CA . TRP A 1 86 ? 7.823 4.121 14.320 1.00 14.98 76 TRP A CA 1
ATOM 550 C C . TRP A 1 86 ? 8.438 5.156 13.370 1.00 15.80 76 TRP A C 1
ATOM 551 O O . TRP A 1 86 ? 9.424 5.821 13.747 1.00 14.38 76 TRP A O 1
ATOM 562 N N . GLN A 1 87 ? 7.838 5.377 12.206 1.00 15.00 77 GLN A N 1
ATOM 563 C CA . GLN A 1 87 ? 8.295 6.446 11.332 1.00 15.30 77 GLN A CA 1
ATOM 564 C C . GLN A 1 87 ? 8.136 7.794 11.974 1.00 13.69 77 GLN A C 1
ATOM 565 O O . GLN A 1 87 ? 9.035 8.654 11.864 1.00 13.02 77 GLN A O 1
ATOM 571 N N . GLU A 1 88 ? 7.022 8.009 12.650 1.00 13.48 78 GLU A N 1
ATOM 572 C CA . GLU A 1 88 ? 6.804 9.257 13.392 1.00 13.29 78 GLU A CA 1
ATOM 573 C C . GLU A 1 88 ? 7.636 9.359 14.643 1.00 12.43 78 GLU A C 1
ATOM 574 O O . GLU A 1 88 ? 8.216 10.424 14.939 1.00 12.31 78 GLU A O 1
ATOM 580 N N . TYR A 1 89 ? 7.731 8.257 15.411 1.00 11.70 79 TYR A N 1
ATOM 581 C CA . TYR A 1 89 ? 8.582 8.226 16.589 1.00 10.68 79 TYR A CA 1
ATOM 582 C C . TYR A 1 89 ? 9.981 8.698 16.251 1.00 10.17 79 TYR A C 1
ATOM 583 O O . TYR A 1 89 ? 10.514 9.593 16.920 1.00 9.93 79 TYR A O 1
ATOM 592 N N . TRP A 1 90 ? 10.574 8.119 15.215 1.00 9.65 80 TRP A N 1
ATOM 593 C CA . TRP A 1 90 ? 11.977 8.469 14.867 1.00 10.04 80 TRP A CA 1
ATOM 594 C C . TRP A 1 90 ? 12.106 9.872 14.254 1.00 10.89 80 TRP A C 1
ATOM 595 O O . TRP A 1 90 ? 13.159 10.544 14.420 1.00 10.54 80 TRP A O 1
ATOM 606 N N . ALA A 1 91 ? 11.068 10.378 13.605 1.00 10.28 81 ALA A N 1
ATOM 607 C CA . ALA A 1 91 ? 11.142 11.750 13.115 1.00 10.49 81 ALA A CA 1
ATOM 608 C C . ALA A 1 91 ? 11.261 12.706 14.293 1.00 10.51 81 ALA A C 1
ATOM 609 O O . ALA A 1 91 ? 12.101 13.664 14.272 1.00 12.24 81 ALA A O 1
ATOM 611 N N . PHE A 1 92 ? 10.470 12.476 15.348 1.00 10.40 82 PHE A N 1
ATOM 612 C CA . PHE A 1 92 ? 10.534 13.328 16.556 1.00 9.46 82 PHE A CA 1
ATOM 613 C C . PHE A 1 92 ? 11.863 13.112 17.293 1.00 9.44 82 PHE A C 1
ATOM 614 O O . PHE A 1 92 ? 12.588 14.071 17.617 1.00 9.20 82 PHE A O 1
ATOM 622 N N . GLN A 1 93 ? 12.189 11.854 17.561 1.00 9.07 83 GLN A N 1
ATOM 623 C CA . GLN A 1 93 ? 13.293 11.577 18.459 1.00 9.54 83 GLN A CA 1
ATOM 624 C C . GLN A 1 93 ? 14.652 11.952 17.841 1.00 9.87 83 GLN A C 1
ATOM 625 O O . GLN A 1 93 ? 15.564 12.375 18.548 1.00 8.70 83 GLN A O 1
ATOM 631 N N . SER A 1 94 ? 14.806 11.759 16.518 1.00 9.81 84 SER A N 1
ATOM 632 C CA . SER A 1 94 ? 16.079 12.165 15.877 1.00 9.66 84 SER A CA 1
ATOM 633 C C . SER A 1 94 ? 16.376 13.646 16.103 1.00 9.19 84 SER A C 1
ATOM 634 O O . SER A 1 94 ? 17.481 14.038 16.502 1.00 9.20 84 SER A O 1
ATOM 637 N N . ARG A 1 95 ? 15.394 14.503 15.831 1.00 8.56 85 ARG A N 1
ATOM 638 C CA . ARG A 1 95 ? 15.507 15.947 16.102 1.00 8.99 85 ARG A CA 1
ATOM 639 C C . ARG A 1 95 ? 15.713 16.250 17.580 1.00 9.08 85 ARG A C 1
ATOM 640 O O . ARG A 1 95 ? 16.480 17.168 17.918 1.00 9.43 85 ARG A O 1
ATOM 648 N N . PHE A 1 96 ? 15.028 15.520 18.461 1.00 8.70 86 PHE A N 1
ATOM 649 C CA . PHE A 1 96 ? 15.163 15.694 19.944 1.00 8.38 86 PHE A 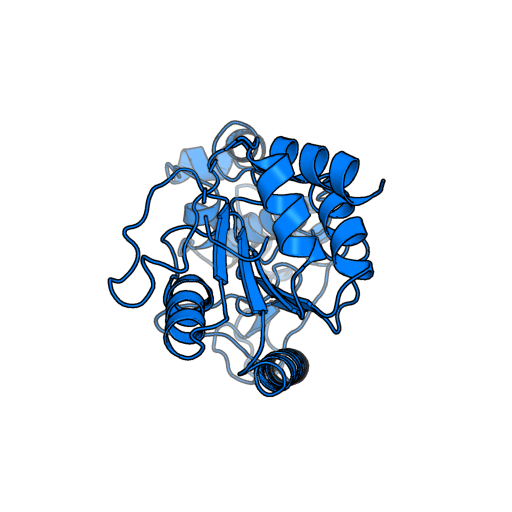CA 1
ATOM 650 C C . PHE A 1 96 ? 16.615 15.365 20.396 1.00 8.58 86 PHE A C 1
ATOM 651 O O . PHE A 1 96 ? 17.235 16.116 21.199 1.00 8.90 86 PHE A O 1
ATOM 659 N N . VAL A 1 97 ? 17.150 14.295 19.858 1.00 9.21 87 VAL A N 1
ATOM 660 C CA . VAL A 1 97 ? 18.536 13.859 20.178 1.00 9.30 87 VAL A CA 1
ATOM 661 C C . VAL A 1 97 ? 19.559 14.936 19.682 1.00 9.08 87 VAL A C 1
ATOM 662 O O . VAL A 1 97 ? 20.529 15.262 20.393 1.00 10.03 87 VAL A O 1
ATOM 666 N N . ALA A 1 98 ? 19.370 15.472 18.486 1.00 9.76 88 ALA A N 1
ATOM 667 C CA . ALA A 1 98 ? 20.304 16.510 18.012 1.00 10.29 88 ALA A CA 1
ATOM 668 C C . ALA A 1 98 ? 20.258 17.727 18.897 1.00 10.91 88 ALA A C 1
ATOM 669 O O . ALA A 1 98 ? 21.292 18.253 19.321 1.00 11.75 88 ALA A O 1
ATOM 671 N N . LEU A 1 99 ? 19.048 18.163 19.248 1.00 10.06 89 LEU A N 1
ATOM 672 C CA . LEU A 1 99 ? 18.898 19.359 20.082 1.00 10.58 89 LEU A CA 1
ATOM 673 C C . LEU A 1 99 ? 19.519 19.218 21.473 1.00 11.10 89 LEU A C 1
ATOM 674 O O . LEU A 1 99 ? 20.217 20.162 21.967 1.00 11.00 89 LEU A O 1
ATOM 679 N N . ASN A 1 100 ? 19.269 18.059 22.101 1.00 9.77 90 ASN A N 1
ATOM 680 C CA . ASN A 1 100 ? 19.564 17.886 23.506 1.00 10.10 90 ASN A CA 1
ATOM 681 C C . ASN A 1 100 ? 20.767 17.022 23.745 1.00 10.24 90 ASN A C 1
ATOM 682 O O . ASN A 1 100 ? 21.189 16.925 24.918 1.00 13.31 90 ASN A O 1
ATOM 687 N N . TYR A 1 101 ? 21.423 16.496 22.701 1.00 8.91 91 TYR A N 1
ATOM 688 C CA . TYR A 1 101 ? 22.544 15.580 22.926 1.00 9.57 91 TYR A CA 1
ATOM 689 C C . TYR A 1 101 ? 23.682 15.747 21.948 1.00 10.18 91 TYR A C 1
ATOM 690 O O . TYR A 1 101 ? 24.825 15.849 22.363 1.00 12.15 91 TYR A O 1
ATOM 699 N N . LEU A 1 102 ? 23.402 15.772 20.657 1.00 10.96 92 LEU A N 1
ATOM 700 C CA . LEU A 1 102 ? 24.493 15.930 19.679 1.00 11.60 92 LEU A CA 1
ATOM 701 C C . LEU A 1 102 ? 25.004 17.342 19.628 1.00 13.28 92 LEU A C 1
ATOM 702 O O . LEU A 1 102 ? 26.249 17.566 19.606 1.00 16.09 92 LEU A O 1
ATOM 707 N N . ASP A 1 103 ? 24.121 18.313 19.627 1.00 12.53 93 ASP A N 1
ATOM 708 C CA . ASP A 1 103 ? 24.540 19.714 19.394 1.00 13.18 93 ASP A CA 1
ATOM 709 C C . ASP A 1 103 ? 24.381 20.701 20.565 1.00 13.57 93 ASP A C 1
ATOM 710 O O . ASP A 1 103 ? 24.761 21.849 20.425 1.00 15.00 93 ASP A O 1
ATOM 715 N N . GLN A 1 104 ? 23.876 20.242 21.708 1.00 12.08 94 GLN A N 1
ATOM 716 C CA . GLN A 1 104 ? 23.699 21.081 22.846 1.00 11.35 94 GLN A CA 1
ATOM 717 C C . GLN A 1 104 ? 25.058 21.592 23.336 1.00 10.98 94 GLN A C 1
ATOM 718 O O . GLN A 1 104 ? 25.978 20.783 23.584 1.00 10.74 94 GLN A O 1
ATOM 724 N N . PRO A 1 105 ? 25.203 22.922 23.421 1.00 12.04 95 PRO A N 1
ATOM 725 C CA . PRO A 1 105 ? 26.511 23.464 23.835 1.00 12.51 95 PRO A CA 1
ATOM 726 C C . PRO A 1 105 ? 26.735 23.364 25.335 1.00 11.85 95 PRO A C 1
ATOM 727 O O . PRO A 1 105 ? 25.817 23.015 26.092 1.00 11.62 95 PRO A O 1
ATOM 731 N N . VAL A 1 106 ? 27.966 23.609 25.763 1.00 11.53 96 VAL A N 1
ATOM 732 C CA . VAL A 1 106 ? 28.299 23.543 27.208 1.00 12.10 96 VAL A CA 1
ATOM 733 C C . VAL A 1 106 ? 27.568 24.626 28.014 1.00 12.62 96 VAL A C 1
ATOM 734 O O . VAL A 1 106 ? 27.378 25.769 27.541 1.00 13.15 96 VAL A O 1
ATOM 738 N N . GLY A 1 107 ? 27.118 24.220 29.197 1.00 12.49 97 GLY A N 1
ATOM 739 C CA . GLY A 1 107 ? 26.480 25.101 30.152 1.00 12.95 97 GLY A CA 1
ATOM 740 C C . GLY A 1 107 ? 27.440 25.652 31.210 1.00 12.79 97 GLY A C 1
ATOM 741 O O . GLY A 1 107 ? 28.186 24.926 31.853 1.00 12.41 97 GLY A O 1
ATOM 742 N N . GLN A 1 108 ? 27.385 26.958 31.423 1.00 13.97 98 GLN A N 1
ATOM 743 C CA . GLN A 1 108 ? 28.275 27.579 32.397 1.00 14.42 98 GLN A CA 1
ATOM 744 C C . GLN A 1 108 ? 28.079 27.036 33.813 1.00 13.14 98 GLN A C 1
ATOM 745 O O . GLN A 1 108 ? 29.055 26.919 34.536 1.00 12.55 98 GLN A O 1
ATOM 751 N N . SER A 1 109 ? 26.854 26.702 34.211 1.00 11.58 99 SER A N 1
ATOM 752 C CA A SER A 1 109 ? 26.629 26.178 35.565 0.50 11.69 99 SER A CA 1
ATOM 753 C CA B SER A 1 109 ? 26.631 26.183 35.570 0.50 11.60 99 SER A CA 1
ATOM 754 C C . SER A 1 109 ? 27.300 24.845 35.770 1.00 10.91 99 SER A C 1
ATOM 755 O O . SER A 1 109 ? 27.804 24.556 36.830 1.00 10.78 99 SER A O 1
ATOM 760 N N . TYR A 1 110 ? 27.305 23.984 34.717 1.00 9.88 100 TYR A N 1
ATOM 761 C CA . TYR A 1 110 ? 28.058 22.741 34.762 1.00 10.01 100 TYR A CA 1
ATOM 762 C C . TYR A 1 110 ? 29.560 22.942 34.917 1.00 10.77 100 TYR A C 1
ATOM 763 O O . TYR A 1 110 ? 30.212 22.233 35.679 1.00 10.73 100 TYR A O 1
ATOM 772 N N . LEU A 1 111 ? 30.096 23.913 34.189 1.00 11.33 101 LEU A N 1
ATOM 773 C CA . LEU A 1 111 ? 31.525 24.236 34.320 1.00 11.70 101 LEU A CA 1
ATOM 774 C C . LEU A 1 111 ? 31.861 24.757 35.734 1.00 11.64 101 LEU A C 1
ATOM 775 O O . LEU A 1 111 ? 32.855 24.277 36.358 1.00 12.00 101 LEU A O 1
ATOM 780 N N . ASP A 1 112 ? 31.048 25.688 36.229 1.00 11.92 102 ASP A N 1
ATOM 781 C CA . ASP A 1 112 ? 31.232 26.291 37.573 1.00 13.68 102 ASP A CA 1
ATOM 782 C C . ASP A 1 112 ? 31.127 25.230 38.649 1.00 12.63 102 ASP A C 1
ATOM 783 O O . ASP A 1 112 ? 31.970 25.174 39.572 1.00 14.06 102 ASP A O 1
ATOM 788 N N . LEU A 1 113 ? 30.110 24.378 38.576 1.00 11.13 103 LEU A N 1
ATOM 789 C CA . LEU A 1 113 ? 30.015 23.300 39.585 1.00 11.84 103 LEU A CA 1
ATOM 790 C C . LEU A 1 113 ? 31.207 22.380 39.544 1.00 12.25 103 LEU A C 1
ATOM 791 O O . LEU A 1 113 ? 31.698 21.958 40.579 1.00 12.48 103 LEU A O 1
ATOM 796 N N . LYS A 1 114 ? 31.653 22.019 38.342 1.00 12.43 104 LYS A N 1
ATOM 797 C CA . LYS A 1 114 ? 32.782 21.120 38.190 1.00 13.23 104 LYS A CA 1
ATOM 798 C C . LYS A 1 114 ? 34.015 21.693 38.922 1.00 14.15 104 LYS A C 1
ATOM 799 O O . LYS A 1 114 ? 34.727 20.925 39.567 1.00 14.79 104 LYS A O 1
ATOM 805 N N . GLU A 1 115 ? 34.267 22.981 38.786 1.00 14.85 105 GLU A N 1
ATOM 806 C CA . GLU A 1 115 ? 35.440 23.580 39.397 1.00 17.70 105 GLU A CA 1
ATOM 807 C C . GLU A 1 115 ? 35.370 23.439 40.919 1.00 15.86 105 GLU A C 1
ATOM 808 O O . GLU A 1 115 ? 36.390 23.207 41.578 1.00 16.34 105 GLU A O 1
ATOM 814 N N . ILE A 1 116 ? 34.170 23.597 41.476 1.00 15.35 106 ILE A N 1
ATOM 815 C CA . ILE A 1 116 ? 34.012 23.346 42.920 1.00 16.38 106 ILE A CA 1
ATOM 816 C C . ILE A 1 116 ? 34.230 21.892 43.285 1.00 17.37 106 ILE A C 1
ATOM 817 O O . ILE A 1 116 ? 35.012 21.559 44.225 1.00 18.52 106 ILE A O 1
ATOM 822 N N . LEU A 1 117 ? 33.560 20.974 42.593 1.00 15.92 107 LEU A N 1
ATOM 823 C CA . LEU A 1 117 ? 33.557 19.548 42.994 1.00 16.59 107 LEU A CA 1
ATOM 824 C C . LEU A 1 117 ? 34.927 18.869 42.878 1.00 19.17 107 LEU A C 1
ATOM 825 O O . LEU A 1 117 ? 35.227 17.920 43.613 1.00 18.06 107 LEU A O 1
ATOM 830 N N . GLU A 1 118 ? 35.730 19.331 41.940 1.00 20.17 108 GLU A N 1
ATOM 831 C CA . GLU A 1 118 ? 37.070 18.712 41.728 1.00 24.23 108 GLU A CA 1
ATOM 832 C C . GLU A 1 118 ? 37.997 18.857 42.961 1.00 21.23 108 GLU A C 1
ATOM 833 O O . GLU A 1 118 ? 38.930 18.081 43.092 1.00 21.70 108 GLU A O 1
ATOM 839 N N . THR A 1 119 ? 37.687 19.786 43.873 1.00 19.73 109 THR A N 1
ATOM 840 C CA . THR A 1 119 ? 38.416 19.935 45.146 1.00 19.18 109 THR A CA 1
ATOM 841 C C . THR A 1 119 ? 37.910 18.966 46.284 1.00 18.56 109 THR A C 1
ATOM 842 O O . THR A 1 119 ? 38.454 18.959 47.404 1.00 20.31 109 THR A O 1
ATOM 846 N N . LYS A 1 120 ? 36.867 18.192 45.998 1.00 14.83 110 LYS A N 1
ATOM 847 C CA . LYS A 1 120 ? 36.140 17.403 47.025 1.00 14.46 110 LYS A CA 1
ATOM 848 C C . LYS A 1 120 ? 36.071 15.926 46.654 1.00 14.29 110 LYS A C 1
ATOM 849 O O . LYS A 1 120 ? 36.204 15.535 45.480 1.00 14.91 110 LYS A O 1
ATOM 855 N N . ASP A 1 121 ? 35.796 15.086 47.647 1.00 14.81 111 ASP A N 1
ATOM 856 C CA A ASP A 1 121 ? 35.384 13.709 47.422 0.60 15.62 111 ASP A CA 1
ATOM 857 C CA B ASP A 1 121 ? 35.376 13.685 47.408 0.40 15.89 111 ASP A CA 1
ATOM 858 C C . ASP A 1 121 ? 33.886 13.731 47.116 1.00 14.98 111 ASP A C 1
ATOM 859 O O . ASP A 1 121 ? 33.087 14.140 47.980 1.00 15.42 111 ASP A O 1
ATOM 868 N N . TYR A 1 122 ? 33.518 13.363 45.891 1.00 12.83 112 TYR A N 1
ATOM 869 C CA . TYR A 1 122 ? 32.103 13.456 45.443 1.00 12.36 112 TYR A CA 1
ATOM 870 C C . TYR A 1 122 ? 31.711 12.331 44.504 1.00 11.70 112 TYR A C 1
ATOM 871 O O . TYR A 1 122 ? 32.550 11.645 43.923 1.00 12.87 112 TYR A O 1
ATOM 880 N N . HIS A 1 123 ? 30.394 12.152 44.353 1.00 10.23 113 HIS A N 1
ATOM 881 C CA . HIS A 1 123 ? 29.829 11.369 43.295 1.00 10.64 113 HIS A CA 1
ATOM 882 C C . HIS A 1 123 ? 28.503 12.002 42.923 1.00 10.08 113 HIS A C 1
ATOM 883 O O . HIS A 1 123 ? 27.843 12.640 43.805 1.00 11.04 113 HIS A O 1
ATOM 890 N N . ILE A 1 124 ? 28.187 11.917 41.636 1.00 9.11 114 ILE A N 1
ATOM 891 C CA . ILE A 1 124 ? 26.951 12.466 41.055 1.00 9.72 114 ILE A CA 1
ATOM 892 C C . ILE A 1 124 ? 26.003 11.356 40.617 1.00 8.89 114 ILE A C 1
ATOM 893 O O . ILE A 1 124 ? 26.383 10.385 39.924 1.00 9.67 114 ILE A O 1
ATOM 898 N N . ILE A 1 125 ? 24.704 11.523 40.965 1.00 8.88 115 ILE A N 1
ATOM 899 C CA . ILE A 1 125 ? 23.649 10.740 40.347 1.00 9.11 115 ILE A CA 1
ATOM 900 C C . ILE A 1 125 ? 22.718 11.737 39.633 1.00 8.82 115 ILE A C 1
ATOM 901 O O . ILE A 1 125 ? 22.449 12.817 40.146 1.00 8.43 115 ILE A O 1
ATOM 906 N N . THR A 1 126 ? 22.330 11.400 38.421 1.00 8.31 116 THR A N 1
ATOM 907 C CA . THR A 1 126 ? 21.449 12.275 37.626 1.00 8.65 116 THR A CA 1
ATOM 908 C C . THR A 1 126 ? 20.298 11.491 36.988 1.00 8.73 116 THR A C 1
ATOM 909 O O . THR A 1 126 ? 20.495 10.368 36.449 1.00 9.16 116 THR A O 1
ATOM 913 N N . THR A 1 127 ? 19.135 12.139 36.950 1.00 8.53 117 THR A N 1
ATOM 914 C CA . THR A 1 127 ? 18.003 11.651 36.151 1.00 9.50 117 THR A CA 1
ATOM 915 C C . THR A 1 127 ? 17.952 12.327 34.795 1.00 9.89 117 THR A C 1
ATOM 916 O O . THR A 1 127 ? 17.075 12.006 33.961 1.00 11.10 117 THR A O 1
ATOM 920 N N . ASN A 1 128 ? 18.856 13.293 34.557 1.00 9.56 118 ASN A N 1
ATOM 921 C CA . ASN A 1 128 ? 18.986 13.888 33.191 1.00 8.95 118 ASN A CA 1
ATOM 922 C C . ASN A 1 128 ? 19.619 12.898 32.206 1.00 8.98 118 ASN A C 1
ATOM 923 O O . ASN A 1 128 ? 20.392 12.015 32.594 1.00 9.59 118 ASN A O 1
ATOM 928 N N . ALA A 1 129 ? 19.400 13.121 30.916 1.00 9.16 119 ALA A N 1
ATOM 929 C CA . ALA A 1 129 ? 19.904 12.210 29.864 1.00 8.90 119 ALA A CA 1
ATOM 930 C C . ALA A 1 129 ? 20.511 12.977 28.729 1.00 9.26 119 ALA A C 1
ATOM 931 O O . ALA A 1 129 ? 20.856 12.424 27.714 1.00 9.21 119 ALA A O 1
ATOM 933 N N . ASP A 1 130 ? 20.689 14.285 28.935 1.00 9.02 120 ASP A N 1
ATOM 934 C CA . ASP A 1 130 ? 21.371 15.168 27.932 1.00 9.31 120 ASP A CA 1
ATOM 935 C C . ASP A 1 130 ? 22.878 15.042 28.005 1.00 9.55 120 ASP A C 1
ATOM 936 O O . ASP A 1 130 ? 23.431 14.204 28.800 1.00 10.62 120 ASP A O 1
ATOM 941 N N . ASN A 1 131 ? 23.581 15.786 27.148 1.00 10.04 121 ASN A N 1
ATOM 942 C CA . ASN A 1 131 ? 25.028 15.686 27.038 1.00 9.87 121 ASN A CA 1
ATOM 943 C C . ASN A 1 131 ? 25.797 16.514 28.026 1.00 10.22 121 ASN A C 1
ATOM 944 O O . ASN A 1 131 ? 27.007 16.678 27.874 1.00 9.63 121 ASN A O 1
ATOM 949 N N . ALA A 1 132 ? 25.133 17.138 28.990 1.00 9.03 122 ALA A N 1
ATOM 950 C CA . ALA A 1 132 ? 25.748 18.286 29.704 1.00 9.42 122 ALA A CA 1
ATOM 951 C C . ALA A 1 132 ? 27.034 17.979 30.462 1.00 9.99 122 ALA A C 1
ATOM 952 O O . ALA A 1 132 ? 27.929 18.826 30.509 1.00 9.59 122 ALA A O 1
ATOM 954 N N . PHE A 1 133 ? 27.128 16.833 31.102 1.00 9.77 123 PHE A N 1
ATOM 955 C CA . PHE A 1 133 ? 28.327 16.467 31.851 1.00 10.59 123 PHE A CA 1
ATOM 956 C C . PHE A 1 133 ? 29.485 16.167 30.886 1.00 11.16 123 PHE A C 1
ATOM 957 O O . PHE A 1 133 ? 30.612 16.395 31.247 1.00 11.67 123 PHE A O 1
ATOM 965 N N . TRP A 1 134 ? 29.182 15.698 29.680 1.00 11.54 124 TRP A N 1
ATOM 966 C CA . TRP A 1 134 ? 30.249 15.325 28.713 1.00 11.74 124 TRP A CA 1
ATOM 967 C C . TRP A 1 134 ? 30.863 16.546 28.041 1.00 11.96 124 TRP A C 1
ATOM 968 O O . TRP A 1 134 ? 32.114 16.695 27.987 1.00 12.65 124 TRP A O 1
ATOM 979 N N . VAL A 1 135 ? 30.041 17.482 27.576 1.00 12.92 125 VAL A N 1
ATOM 980 C CA A VAL A 1 135 ? 30.599 18.701 26.997 0.50 12.55 125 VAL A CA 1
ATOM 981 C CA B VAL A 1 135 ? 30.563 18.697 26.992 0.50 13.28 125 VAL A CA 1
ATOM 982 C C . VAL A 1 135 ? 31.252 19.608 28.014 1.00 13.22 125 VAL A C 1
ATOM 983 O O . VAL A 1 135 ? 32.119 20.406 27.648 1.00 14.67 125 VAL A O 1
ATOM 990 N N . ALA A 1 136 ? 30.910 19.442 29.297 1.00 12.22 126 ALA A N 1
ATOM 991 C CA . ALA A 1 136 ? 31.561 20.176 30.371 1.00 12.11 126 ALA A CA 1
ATOM 992 C C . ALA A 1 136 ? 32.795 19.414 30.903 1.00 12.13 126 ALA A C 1
ATOM 993 O O . ALA A 1 136 ? 33.443 19.883 31.823 1.00 15.54 126 ALA A O 1
ATOM 995 N N . GLY A 1 137 ? 33.096 18.263 30.349 1.00 12.46 127 GLY A N 1
ATOM 996 C CA . GLY A 1 137 ? 34.344 17.583 30.721 1.00 13.74 127 GLY A CA 1
ATOM 997 C C . GLY A 1 137 ? 34.424 16.894 32.060 1.00 13.12 127 GLY A C 1
ATOM 998 O O . GLY A 1 137 ? 35.533 16.725 32.640 1.00 15.07 127 GLY A O 1
ATOM 999 N N . TYR A 1 138 ? 33.291 16.428 32.576 1.00 11.93 128 TYR A N 1
ATOM 1000 C CA . TYR A 1 138 ? 33.302 15.618 33.806 1.00 12.31 128 TYR A CA 1
ATOM 1001 C C . TYR A 1 138 ? 33.883 14.185 33.564 1.00 13.44 128 TYR A C 1
ATOM 1002 O O . TYR A 1 138 ? 33.771 13.624 32.475 1.00 15.71 128 TYR A O 1
ATOM 1011 N N . ASP A 1 139 ? 34.466 13.618 34.615 1.00 14.16 129 ASP A N 1
ATOM 1012 C CA . ASP A 1 139 ? 34.953 12.226 34.590 1.00 15.85 129 ASP A CA 1
ATOM 1013 C C . ASP A 1 139 ? 33.768 11.284 34.646 1.00 14.04 129 ASP A C 1
ATOM 1014 O O . ASP A 1 139 ? 33.006 11.297 35.618 1.00 13.87 129 ASP A O 1
ATOM 1019 N N . PRO A 1 140 ? 33.564 10.485 33.580 1.00 15.19 130 PRO A N 1
ATOM 1020 C CA . PRO A 1 140 ? 32.433 9.544 33.598 1.00 15.34 130 PRO A CA 1
ATOM 1021 C C . PRO A 1 140 ? 32.432 8.523 34.731 1.00 14.67 130 PRO A C 1
ATOM 1022 O O . PRO A 1 140 ? 31.384 7.999 35.055 1.00 16.17 130 PRO A O 1
ATOM 1026 N N . HIS A 1 141 ? 33.556 8.275 35.384 1.00 14.37 131 HIS A N 1
ATOM 1027 C CA . HIS A 1 141 ? 33.557 7.377 36.487 1.00 15.58 131 HIS A CA 1
ATOM 1028 C C . HIS A 1 141 ? 32.883 7.930 37.768 1.00 14.78 131 HIS A C 1
ATOM 1029 O O . HIS A 1 141 ? 32.690 7.196 38.723 1.00 16.43 131 HIS A O 1
ATOM 1036 N N . ASN A 1 142 ? 32.556 9.218 37.772 1.00 13.85 132 ASN A N 1
ATOM 1037 C CA . ASN A 1 142 ? 32.022 9.880 38.955 1.00 13.56 132 ASN A CA 1
ATOM 1038 C C . ASN A 1 142 ? 30.542 10.249 38.752 1.00 12.18 132 ASN A C 1
ATOM 1039 O O . ASN A 1 142 ? 29.991 10.987 39.576 1.00 11.75 132 ASN A O 1
ATOM 1044 N N . ILE A 1 143 ? 29.955 9.787 37.656 1.00 12.04 133 ILE A N 1
ATOM 1045 C CA . ILE A 1 143 ? 28.556 10.104 37.313 1.00 12.34 133 ILE A CA 1
ATOM 1046 C C . ILE A 1 143 ? 27.724 8.841 37.021 1.00 11.13 133 ILE A C 1
ATOM 1047 O O . ILE A 1 143 ? 28.102 8.019 36.206 1.00 11.89 133 ILE A O 1
ATOM 1052 N N . PHE A 1 144 ? 26.539 8.718 37.673 1.00 9.96 134 PHE A N 1
ATOM 1053 C CA . PHE A 1 144 ? 25.565 7.628 37.451 1.00 9.37 134 PHE A CA 1
ATOM 1054 C C . PHE A 1 144 ? 24.345 8.175 36.687 1.00 10.23 134 PHE A C 1
ATOM 1055 O O . PHE A 1 144 ? 23.582 8.948 37.256 1.00 9.99 134 PHE A O 1
ATOM 1063 N N . HIS A 1 145 ? 24.238 7.818 35.412 1.00 9.51 135 HIS A N 1
ATOM 1064 C CA . HIS A 1 145 ? 23.049 8.206 34.593 1.00 9.98 135 HIS A CA 1
ATOM 1065 C C . HIS A 1 145 ? 21.934 7.171 34.818 1.00 10.23 135 HIS A C 1
ATOM 1066 O O . HIS A 1 145 ? 21.788 6.219 34.023 1.00 10.62 135 HIS A O 1
ATOM 1073 N N . ILE A 1 146 ? 21.179 7.315 35.892 1.00 9.53 136 ILE A N 1
ATOM 1074 C CA . ILE A 1 146 ? 20.214 6.264 36.265 1.00 10.64 136 ILE A CA 1
ATOM 1075 C C . ILE A 1 146 ? 18.994 6.164 35.313 1.00 10.70 136 ILE A C 1
ATOM 1076 O O . ILE A 1 146 ? 18.332 5.085 35.256 1.00 11.22 136 ILE A O 1
ATOM 1081 N N . GLN A 1 147 ? 18.766 7.192 34.484 1.00 10.56 137 GLN A N 1
ATOM 1082 C CA . GLN A 1 147 ? 17.657 7.200 33.519 1.00 11.41 137 GLN A CA 1
ATOM 1083 C C . GLN A 1 147 ? 18.132 7.126 32.077 1.00 10.64 137 GLN A C 1
ATOM 1084 O O . GLN A 1 147 ? 17.386 7.451 31.160 1.00 12.02 137 GLN A O 1
ATOM 1090 N N . GLY A 1 148 ? 19.363 6.648 31.890 1.00 10.31 138 GLY A N 1
ATOM 1091 C CA . GLY A 1 148 ? 19.947 6.449 30.578 1.00 10.72 138 GLY A CA 1
ATOM 1092 C C . GLY A 1 148 ? 20.454 7.702 29.949 1.00 10.52 138 GLY A C 1
ATOM 1093 O O . GLY A 1 148 ? 20.643 8.717 30.644 1.00 9.98 138 GLY A O 1
ATOM 1094 N N . GLU A 1 149 ? 20.678 7.669 28.634 1.00 10.40 139 GLU A N 1
ATOM 1095 C CA . GLU A 1 149 ? 21.194 8.819 27.894 1.00 10.31 139 GLU A CA 1
ATOM 1096 C C . GLU A 1 149 ? 20.529 8.866 26.528 1.00 10.49 139 GLU A C 1
ATOM 1097 O O . GLU A 1 149 ? 20.302 7.806 25.887 1.00 10.46 139 GLU A O 1
ATOM 1103 N N . TYR A 1 150 ? 20.238 10.064 26.036 1.00 10.07 140 TYR A N 1
ATOM 1104 C CA . TYR A 1 150 ? 19.513 10.223 24.782 1.00 10.78 140 TYR A CA 1
ATOM 1105 C C . TYR A 1 150 ? 20.350 9.749 23.584 1.00 11.29 140 TYR A C 1
ATOM 1106 O O . TYR A 1 150 ? 19.755 9.424 22.561 1.00 12.49 140 TYR A O 1
ATOM 1115 N N . GLY A 1 151 ? 21.685 9.717 23.707 1.00 11.42 141 GLY A N 1
ATOM 1116 C CA . GLY A 1 151 ? 22.575 9.236 22.664 1.00 12.47 141 GLY A CA 1
ATOM 1117 C C . GLY A 1 151 ? 22.596 7.706 22.486 1.00 13.50 141 GLY A C 1
ATOM 1118 O O . GLY A 1 151 ? 23.274 7.200 21.577 1.00 16.38 141 GLY A O 1
ATOM 1119 N N . LEU A 1 152 ? 21.912 6.983 23.364 1.00 11.61 142 LEU A N 1
ATOM 1120 C CA . LEU A 1 152 ? 21.890 5.503 23.337 1.00 11.89 142 LEU A CA 1
ATOM 1121 C C . LEU A 1 152 ? 20.546 4.967 22.934 1.00 11.55 142 LEU A C 1
ATOM 1122 O O . LEU A 1 152 ? 19.533 5.602 23.197 1.00 11.67 142 LEU A O 1
ATOM 1127 N N . TRP A 1 153 ? 20.545 3.742 22.380 1.00 10.98 143 TRP A N 1
ATOM 1128 C CA . TRP A 1 153 ? 19.349 3.071 21.958 1.00 12.01 143 TRP A CA 1
ATOM 1129 C C . TRP A 1 153 ? 19.223 1.734 22.699 1.00 12.30 143 TRP A C 1
ATOM 1130 O O . TRP A 1 153 ? 20.259 1.154 23.128 1.00 12.93 143 TRP A O 1
ATOM 1141 N N . GLN A 1 154 ? 17.999 1.260 22.818 1.00 11.60 144 GLN A N 1
ATOM 1142 C CA . GLN A 1 154 ? 17.732 -0.096 23.343 1.00 12.09 144 GLN A CA 1
ATOM 1143 C C . GLN A 1 154 ? 16.703 -0.799 22.483 1.00 12.48 144 GLN A C 1
ATOM 1144 O O . GLN A 1 154 ? 15.869 -0.170 21.844 1.00 12.01 144 GLN A O 1
ATOM 1150 N N . CYS A 1 155 ? 16.731 -2.140 22.455 1.00 13.25 145 CYS A N 1
ATOM 1151 C CA . CYS A 1 155 ? 15.636 -2.883 21.856 1.00 15.13 145 CYS A CA 1
ATOM 1152 C C . CYS A 1 155 ? 14.289 -2.477 22.440 1.00 13.75 145 CYS A C 1
ATOM 1153 O O . CYS A 1 155 ? 14.144 -2.479 23.636 1.00 14.25 145 CYS A O 1
ATOM 1156 N N . SER A 1 156 ? 13.282 -2.185 21.605 1.00 15.10 146 SER A N 1
ATOM 1157 C CA . SER A 1 156 ? 11.979 -1.775 22.115 1.00 14.99 146 SER A CA 1
ATOM 1158 C C . SER A 1 156 ? 11.183 -2.886 22.852 1.00 15.89 146 SER A C 1
ATOM 1159 O O . SER A 1 156 ? 10.289 -2.577 23.636 1.00 18.67 146 SER A O 1
ATOM 1162 N N . GLN A 1 157 ? 11.583 -4.162 22.629 1.00 17.78 147 GLN A N 1
ATOM 1163 C CA . GLN A 1 157 ? 11.084 -5.293 23.401 1.00 21.37 147 GLN A CA 1
ATOM 1164 C C . GLN A 1 157 ? 12.007 -5.703 24.532 1.00 21.75 147 GLN A C 1
ATOM 1165 O O . GLN A 1 157 ? 11.743 -6.696 25.204 1.00 20.34 147 GLN A O 1
ATOM 1171 N N . HIS A 1 158 ? 13.089 -4.936 24.742 1.00 20.98 148 HIS A N 1
ATOM 1172 C CA . HIS A 1 158 ? 14.037 -5.156 25.861 1.00 21.31 148 HIS A CA 1
ATOM 1173 C C . HIS A 1 158 ? 14.558 -6.603 25.811 1.00 20.88 148 HIS A C 1
ATOM 1174 O O . HIS A 1 158 ? 14.747 -7.242 26.866 1.00 22.18 148 HIS A O 1
ATOM 1181 N N . CYS A 1 159 ? 14.845 -7.117 24.629 1.00 19.22 149 CYS A N 1
ATOM 1182 C CA . CYS A 1 159 ? 15.047 -8.577 24.495 1.00 20.07 149 CYS A CA 1
ATOM 1183 C C . CYS A 1 159 ? 16.398 -9.028 25.020 1.00 22.11 149 CYS A C 1
ATOM 1184 O O . CYS A 1 159 ? 16.601 -10.218 25.327 1.00 22.90 149 CYS A O 1
ATOM 1187 N N . HIS A 1 160 ? 17.344 -8.096 25.105 1.00 17.60 150 HIS A N 1
ATOM 1188 C CA . HIS A 1 160 ? 18.637 -8.372 25.692 1.00 18.52 150 HIS A CA 1
ATOM 1189 C C . HIS A 1 160 ? 19.211 -7.079 26.294 1.00 19.65 150 HIS A C 1
ATOM 1190 O O . HIS A 1 160 ? 18.776 -5.966 25.918 1.00 18.58 150 HIS A O 1
ATOM 1197 N N . GLN A 1 161 ? 20.126 -7.221 27.247 1.00 17.72 151 GLN A N 1
ATOM 1198 C CA . GLN A 1 161 ? 20.604 -6.070 28.049 1.00 17.68 151 GLN A CA 1
ATOM 1199 C C . GLN A 1 161 ? 21.882 -5.484 27.446 1.00 17.83 151 GLN A C 1
ATOM 1200 O O . GLN A 1 161 ? 23.001 -5.660 27.959 1.00 19.68 151 GLN A O 1
ATOM 1206 N N . GLN A 1 162 ? 21.699 -4.763 26.334 1.00 16.67 152 GLN A N 1
ATOM 1207 C CA A GLN A 1 162 ? 22.790 -4.073 25.666 0.70 16.42 152 GLN A CA 1
ATOM 1208 C CA B GLN A 1 162 ? 22.797 -4.089 25.641 0.30 17.07 152 GLN A CA 1
ATOM 1209 C C . GLN A 1 162 ? 22.260 -2.803 25.031 1.00 15.89 152 GLN A C 1
ATOM 1210 O O . GLN A 1 162 ? 21.168 -2.800 24.500 1.00 15.61 152 GLN A O 1
ATOM 1221 N N . THR A 1 163 ? 23.037 -1.716 25.124 1.00 15.80 153 THR A N 1
ATOM 1222 C CA . THR A 1 163 ? 22.696 -0.485 24.426 1.00 14.50 153 THR A CA 1
ATOM 1223 C C . THR A 1 163 ? 23.551 -0.300 23.186 1.00 15.35 153 THR A C 1
ATOM 1224 O O . THR A 1 163 ? 24.634 -0.903 23.042 1.00 17.68 153 THR A O 1
ATOM 1228 N N . TYR A 1 164 ? 23.043 0.517 22.272 1.00 14.15 154 TYR A N 1
ATOM 1229 C CA . TYR A 1 164 ? 23.654 0.733 20.976 1.00 15.13 154 TYR A CA 1
ATOM 1230 C C . TYR A 1 164 ? 23.647 2.226 20.679 1.00 16.31 154 TYR A C 1
ATOM 1231 O O . TYR A 1 164 ? 22.976 2.998 21.385 1.00 15.22 154 TYR A O 1
ATOM 1240 N N . LYS A 1 165 ? 24.453 2.651 19.706 1.00 17.50 155 LYS A N 1
ATOM 1241 C CA . LYS A 1 165 ? 24.421 4.038 19.285 1.00 20.10 155 LYS A CA 1
ATOM 1242 C C . LYS A 1 165 ? 24.790 4.166 17.837 1.00 22.07 155 LYS A C 1
ATOM 1243 O O . LYS A 1 165 ? 25.531 3.333 17.312 1.00 18.84 155 LYS A O 1
ATOM 1249 N N . ASP A 1 166 ? 24.277 5.225 17.198 1.00 18.88 156 ASP A N 1
ATOM 1250 C CA . ASP A 1 166 ? 24.653 5.534 15.823 1.00 19.29 156 ASP A CA 1
ATOM 1251 C C . ASP A 1 166 ? 24.252 6.957 15.434 1.00 17.58 156 ASP A C 1
ATOM 1252 O O . ASP A 1 166 ? 23.147 7.195 14.908 1.00 17.67 156 ASP A O 1
ATOM 1257 N N . ASP A 1 167 ? 25.135 7.897 15.749 1.00 17.34 157 ASP A N 1
ATOM 1258 C CA . ASP A 1 167 ? 24.859 9.313 15.561 1.00 18.70 157 ASP A CA 1
ATOM 1259 C C . ASP A 1 167 ? 24.659 9.628 14.075 1.00 17.11 157 ASP A C 1
ATOM 1260 O O . ASP A 1 167 ? 23.914 10.558 13.733 1.00 16.21 157 ASP A O 1
ATOM 1265 N N . THR A 1 168 ? 25.368 8.906 13.207 1.00 16.43 158 THR A N 1
ATOM 1266 C CA A THR A 1 168 ? 25.181 9.111 11.763 0.70 17.72 158 THR A CA 1
ATOM 1267 C CA B THR A 1 168 ? 25.213 9.031 11.744 0.30 16.30 158 THR A CA 1
ATOM 1268 C C . THR A 1 168 ? 23.747 8.797 11.292 1.00 15.90 158 THR A C 1
ATOM 1269 O O . THR A 1 168 ? 23.218 9.520 10.444 1.00 16.93 158 THR A O 1
ATOM 1276 N N . VAL A 1 169 ? 23.115 7.755 11.831 1.00 15.37 159 VAL A N 1
ATOM 1277 C CA . VAL A 1 169 ? 21.757 7.435 11.508 1.00 16.37 159 VAL A CA 1
ATOM 1278 C C . VAL A 1 169 ? 20.865 8.548 12.019 1.00 12.78 159 VAL A C 1
ATOM 1279 O O . VAL A 1 169 ? 19.915 8.931 11.351 1.00 13.18 159 VAL A O 1
ATOM 1283 N N . ILE A 1 170 ? 21.120 9.050 13.243 1.00 11.28 160 ILE A N 1
ATOM 1284 C CA . ILE A 1 170 ? 20.338 10.227 13.723 1.00 10.92 160 ILE A CA 1
ATOM 1285 C C . ILE A 1 170 ? 20.370 11.403 12.737 1.00 10.48 160 ILE A C 1
ATOM 1286 O O . ILE A 1 170 ? 19.353 11.979 12.416 1.00 10.88 160 ILE A O 1
ATOM 1291 N N . ARG A 1 171 ? 21.552 11.775 12.251 1.00 11.50 161 ARG A N 1
ATOM 1292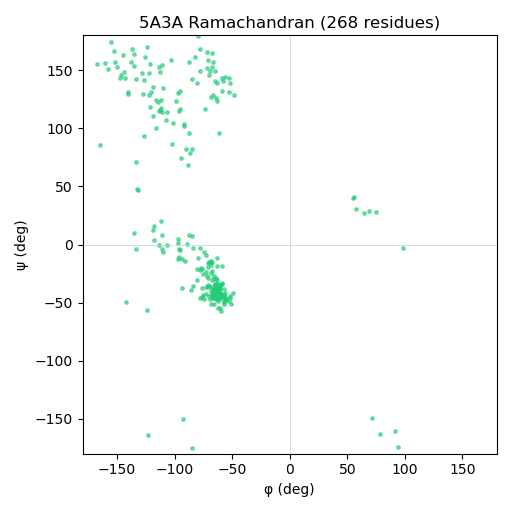 C CA . ARG A 1 171 ? 21.654 12.875 11.295 1.00 12.66 161 ARG A CA 1
ATOM 1293 C C . ARG A 1 171 ? 20.928 12.522 9.977 1.00 11.30 161 ARG A C 1
ATOM 1294 O O . ARG A 1 171 ? 20.324 13.401 9.385 1.00 12.90 161 ARG A O 1
ATOM 1302 N N . GLN A 1 172 ? 21.037 11.292 9.523 1.00 11.83 162 GLN A N 1
ATOM 1303 C CA . GLN A 1 172 ? 20.298 10.853 8.299 1.00 13.91 162 GLN A CA 1
ATOM 1304 C C . GLN A 1 172 ? 18.783 11.009 8.496 1.00 12.29 162 GLN A C 1
ATOM 1305 O O . GLN A 1 172 ? 18.061 11.535 7.604 1.00 13.43 162 GLN A O 1
ATOM 1311 N N . MET A 1 173 ? 18.281 10.634 9.677 1.00 10.72 163 MET A N 1
ATOM 1312 C CA . MET A 1 173 ? 16.858 10.777 9.955 1.00 10.68 163 MET A CA 1
ATOM 1313 C C . MET A 1 173 ? 16.376 12.252 9.963 1.00 11.58 163 MET A C 1
ATOM 1314 O O . MET A 1 173 ? 15.270 12.556 9.565 1.00 11.29 163 MET A O 1
ATOM 1319 N N . ILE A 1 174 ? 17.190 13.143 10.480 1.00 11.71 164 ILE A N 1
ATOM 1320 C CA . ILE A 1 174 ? 16.880 14.571 10.454 1.00 12.28 164 ILE A CA 1
ATOM 1321 C C . ILE A 1 174 ? 16.835 15.112 8.995 1.00 12.42 164 ILE A C 1
ATOM 1322 O O . ILE A 1 174 ? 15.893 15.822 8.625 1.00 14.97 164 ILE A O 1
ATOM 1327 N N . ALA A 1 175 ? 17.807 14.701 8.191 1.00 13.13 165 ALA A N 1
ATOM 1328 C CA . ALA A 1 175 ? 17.930 15.161 6.822 1.00 14.30 165 ALA A CA 1
ATOM 1329 C C . ALA A 1 175 ? 16.887 14.577 5.904 1.00 14.27 165 ALA A C 1
ATOM 1330 O O . ALA A 1 175 ? 16.367 15.312 5.022 1.00 15.48 165 ALA A O 1
ATOM 1332 N N . GLU A 1 176 ? 16.514 13.300 6.109 1.00 14.42 166 GLU A N 1
ATOM 1333 C CA . GLU A 1 176 ? 15.633 12.591 5.158 1.00 14.51 166 GLU A CA 1
ATOM 1334 C C . GLU A 1 176 ? 14.162 12.588 5.563 1.00 15.66 166 GLU A C 1
ATOM 1335 O O . GLU A 1 176 ? 13.314 12.231 4.759 1.00 15.06 166 GLU A O 1
ATOM 1341 N N . GLN A 1 177 ? 13.829 12.965 6.795 1.00 12.98 167 GLN A N 1
ATOM 1342 C CA . GLN A 1 177 ? 12.409 12.960 7.150 1.00 12.97 167 GLN A CA 1
ATOM 1343 C C . GLN A 1 177 ? 11.642 14.029 6.374 1.00 13.82 167 GLN A C 1
ATOM 1344 O O . GLN A 1 177 ? 12.198 15.088 5.997 1.00 14.62 167 GLN A O 1
ATOM 1350 N N . LYS A 1 178 ? 10.363 13.771 6.176 1.00 16.07 168 LYS A N 1
ATOM 1351 C CA . LYS A 1 178 ? 9.429 14.729 5.568 1.00 19.32 168 LYS A CA 1
ATOM 1352 C C . LYS A 1 178 ? 8.099 14.498 6.178 1.00 17.34 168 LYS A C 1
ATOM 1353 O O . LYS A 1 178 ? 7.712 13.367 6.422 1.00 16.90 168 LYS A O 1
ATOM 1359 N N . ASN A 1 179 ? 7.358 15.571 6.393 1.00 19.24 169 ASN A N 1
ATOM 1360 C CA . ASN A 1 179 ? 5.975 15.428 6.795 1.00 20.48 169 ASN A CA 1
ATOM 1361 C C . ASN A 1 179 ? 5.850 14.568 8.082 1.00 19.32 169 ASN A C 1
ATOM 1362 O O . ASN A 1 179 ? 4.984 13.712 8.196 1.00 19.35 169 ASN A O 1
ATOM 1367 N N . MET A 1 180 ? 6.764 14.806 9.024 1.00 15.87 170 MET A N 1
ATOM 1368 C CA . MET A 1 180 ? 6.773 14.130 10.343 1.00 16.49 170 MET A CA 1
ATOM 1369 C C . MET A 1 180 ? 7.002 12.609 10.276 1.00 14.06 170 MET A C 1
ATOM 1370 O O . MET A 1 180 ? 6.606 11.861 11.208 1.00 14.03 170 MET A O 1
ATOM 1375 N N . LYS A 1 181 ? 7.685 12.147 9.231 1.00 14.38 171 LYS A N 1
ATOM 1376 C CA . LYS A 1 181 ? 7.980 10.698 9.090 1.00 13.95 171 LYS A CA 1
ATOM 1377 C C . LYS A 1 181 ? 9.375 10.450 8.548 1.00 13.30 171 LYS A C 1
ATOM 1378 O O . LYS A 1 181 ? 9.762 11.013 7.545 1.00 14.37 171 LYS A O 1
ATOM 1384 N N . VAL A 1 182 ? 10.156 9.592 9.199 1.00 14.11 172 VAL A N 1
ATOM 1385 C CA . VAL A 1 182 ? 11.372 9.129 8.575 1.00 14.71 172 VAL A CA 1
ATOM 1386 C C . VAL A 1 182 ? 11.051 8.059 7.528 1.00 16.31 172 VAL A C 1
ATOM 1387 O O . VAL A 1 182 ? 10.144 7.292 7.708 1.00 18.32 172 VAL A O 1
ATOM 1391 N N . PRO A 1 183 ? 11.865 7.967 6.470 1.00 16.88 173 PRO A N 1
ATOM 1392 C CA . PRO A 1 183 ? 11.633 6.822 5.545 1.00 19.55 173 PRO A CA 1
ATOM 1393 C C . PRO A 1 183 ? 11.761 5.483 6.287 1.00 19.59 173 PRO A C 1
ATOM 1394 O O . PRO A 1 183 ? 12.627 5.317 7.153 1.00 19.24 173 PRO A O 1
ATOM 1398 N N . GLY A 1 184 ? 10.925 4.514 5.914 1.00 21.17 174 GLY A N 1
ATOM 1399 C CA . GLY A 1 184 ? 10.877 3.221 6.621 1.00 21.52 174 GLY A CA 1
ATOM 1400 C C . GLY A 1 184 ? 12.218 2.496 6.618 1.00 23.28 174 GLY A C 1
ATOM 1401 O O . GLY A 1 184 ? 12.591 1.833 7.597 1.00 22.67 174 GLY A O 1
ATOM 1402 N N . GLN A 1 185 ? 12.986 2.663 5.544 1.00 23.88 175 GLN A N 1
ATOM 1403 C CA . GLN A 1 185 ? 14.257 1.956 5.414 1.00 26.97 175 GLN A CA 1
ATOM 1404 C C . GLN A 1 185 ? 15.352 2.456 6.379 1.00 26.24 175 GLN A C 1
ATOM 1405 O O . GLN A 1 185 ? 16.376 1.782 6.569 1.00 25.76 175 GLN A O 1
ATOM 1411 N N . LEU A 1 186 ? 15.138 3.636 6.987 1.00 22.03 176 LEU A N 1
ATOM 1412 C CA . LEU A 1 186 ? 16.086 4.211 7.919 1.00 21.30 176 LEU A CA 1
ATOM 1413 C C . LEU A 1 186 ? 15.811 3.787 9.358 1.00 19.44 176 LEU A C 1
ATOM 1414 O O . LEU A 1 186 ? 16.679 3.965 10.250 1.00 20.56 176 LEU A O 1
ATOM 1419 N N . ILE A 1 187 ? 14.632 3.230 9.608 1.00 18.72 177 ILE A N 1
ATOM 1420 C CA . ILE A 1 187 ? 14.318 2.804 10.980 1.00 20.09 177 ILE A CA 1
ATOM 1421 C C . ILE A 1 187 ? 15.272 1.683 11.384 1.00 21.29 177 ILE A C 1
ATOM 1422 O O . ILE A 1 187 ? 15.361 0.689 10.681 1.00 21.62 177 ILE A O 1
ATOM 1427 N N . PRO A 1 188 ? 15.977 1.834 12.525 1.00 20.74 178 PRO A N 1
ATOM 1428 C CA . PRO A 1 188 ? 16.926 0.822 12.954 1.00 21.50 178 PRO A CA 1
ATOM 1429 C C . PRO A 1 188 ? 16.230 -0.296 13.730 1.00 20.26 178 PRO A C 1
ATOM 1430 O O . PRO A 1 188 ? 15.272 -0.027 14.458 1.00 18.99 178 PRO A O 1
ATOM 1434 N N . HIS A 1 189 ? 16.684 -1.544 13.521 1.00 19.76 179 HIS A N 1
ATOM 1435 C CA . HIS A 1 189 ? 16.124 -2.714 14.224 1.00 19.79 179 HIS A CA 1
ATOM 1436 C C . HIS A 1 189 ? 17.154 -3.512 15.030 1.00 18.10 179 HIS A C 1
ATOM 1437 O O . HIS A 1 189 ? 18.329 -3.602 14.693 1.00 19.52 179 HIS A O 1
ATOM 1444 N N . CYS A 1 190 ? 16.681 -4.074 16.122 1.00 20.81 180 CYS A N 1
ATOM 1445 C CA . CYS A 1 190 ? 17.462 -4.904 16.999 1.00 21.67 180 CYS A CA 1
ATOM 1446 C C . CYS A 1 190 ? 17.998 -6.091 16.235 1.00 21.78 180 CYS A C 1
ATOM 1447 O O . CYS A 1 190 ? 17.218 -6.763 15.599 1.00 20.52 180 CYS A O 1
ATOM 1450 N N . PRO A 1 191 ? 19.304 -6.389 16.364 1.00 22.58 181 PRO A N 1
ATOM 1451 C CA . PRO A 1 191 ? 19.877 -7.570 15.688 1.00 24.40 181 PRO A CA 1
ATOM 1452 C C . PRO A 1 191 ? 19.393 -8.908 16.239 1.00 27.33 181 PRO A C 1
ATOM 1453 O O . PRO A 1 191 ? 19.405 -9.924 15.495 1.00 29.45 181 PRO A O 1
ATOM 1457 N N . GLU A 1 192 ? 18.950 -8.933 17.492 1.00 26.46 182 GLU A N 1
ATOM 1458 C CA . GLU A 1 192 ? 18.540 -10.167 18.128 1.00 27.53 182 GLU A CA 1
ATOM 1459 C C . GLU A 1 192 ? 17.097 -10.583 17.844 1.00 25.43 182 GLU A C 1
ATOM 1460 O O . GLU A 1 192 ? 16.809 -11.791 17.755 1.00 25.54 182 GLU A O 1
ATOM 1466 N N . CYS A 1 193 ? 16.161 -9.640 17.723 1.00 23.78 183 CYS A N 1
ATOM 1467 C CA . CYS A 1 193 ? 14.769 -10.011 17.586 1.00 22.35 183 CYS A CA 1
ATOM 1468 C C . CYS A 1 193 ? 14.015 -9.271 16.475 1.00 21.62 183 CYS A C 1
ATOM 1469 O O . CYS A 1 193 ? 12.833 -9.532 16.288 1.00 21.94 183 CYS A O 1
ATOM 1472 N N . GLU A 1 194 ? 14.707 -8.323 15.838 1.00 21.64 184 GLU A N 1
ATOM 1473 C CA A GLU A 1 194 ? 14.210 -7.502 14.735 0.70 22.57 184 GLU A CA 1
ATOM 1474 C CA B GLU A 1 194 ? 14.184 -7.547 14.719 0.30 21.24 184 GLU A CA 1
ATOM 1475 C C . GLU A 1 194 ? 13.140 -6.466 15.121 1.00 20.70 184 GLU A C 1
ATOM 1476 O O . GLU A 1 194 ? 12.571 -5.814 14.249 1.00 22.58 184 GLU A O 1
ATOM 1487 N N . ALA A 1 195 ? 12.891 -6.276 16.424 1.00 20.82 185 ALA A N 1
ATOM 1488 C CA . ALA A 1 195 ? 12.002 -5.191 16.855 1.00 19.01 185 ALA A CA 1
ATOM 1489 C C . ALA A 1 195 ? 12.700 -3.848 16.588 1.00 18.35 185 ALA A C 1
ATOM 1490 O O . ALA A 1 195 ? 13.913 -3.786 16.527 1.00 15.16 185 ALA A O 1
ATOM 1492 N N . PRO A 1 196 ? 11.914 -2.807 16.315 1.00 17.34 186 PRO A N 1
ATOM 1493 C CA . PRO A 1 196 ? 12.603 -1.472 16.192 1.00 16.99 186 PRO A CA 1
ATOM 1494 C C . PRO A 1 196 ? 13.413 -1.144 17.467 1.00 15.53 186 PRO A C 1
ATOM 1495 O O . PRO A 1 196 ? 13.001 -1.49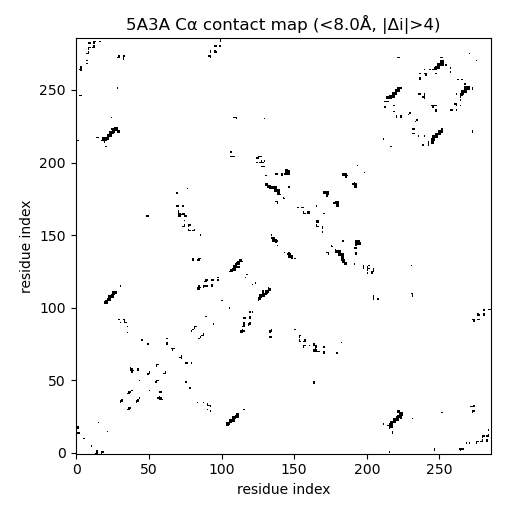0 18.586 1.00 15.77 186 PRO A O 1
ATOM 1499 N N . PHE A 1 197 ? 14.570 -0.497 17.286 1.00 14.52 187 PHE A N 1
ATOM 1500 C CA . PHE A 1 197 ? 15.220 0.199 18.392 1.00 14.22 187 PHE A CA 1
ATOM 1501 C C . PHE A 1 197 ? 14.349 1.389 18.813 1.00 14.02 187 PHE A C 1
ATOM 1502 O O . PHE A 1 197 ? 13.589 1.958 18.009 1.00 13.60 187 PHE A O 1
ATOM 1510 N N . GLU A 1 198 ? 14.560 1.806 20.071 1.00 13.13 188 GLU A N 1
ATOM 1511 C CA . GLU A 1 198 ? 14.017 3.021 20.644 1.00 12.89 188 GLU A CA 1
ATOM 1512 C C . GLU A 1 198 ? 15.139 3.716 21.460 1.00 12.85 188 GLU A C 1
ATOM 1513 O O . GLU A 1 198 ? 16.217 3.144 21.728 1.00 13.54 188 GLU A O 1
ATOM 1519 N N . ILE A 1 199 ? 14.901 4.954 21.864 1.00 11.13 189 ILE A N 1
ATOM 1520 C CA . ILE A 1 199 ? 15.853 5.655 22.744 1.00 12.04 189 ILE A CA 1
ATOM 1521 C C . ILE A 1 199 ? 15.920 4.893 24.089 1.00 11.52 189 ILE A C 1
ATOM 1522 O O . ILE A 1 199 ? 14.934 4.403 24.589 1.00 12.88 189 ILE A O 1
ATOM 1527 N N . ASN A 1 200 ? 17.128 4.764 24.615 1.00 11.92 190 ASN A N 1
ATOM 1528 C CA . ASN A 1 200 ? 17.390 4.190 25.949 1.00 13.55 190 ASN A CA 1
ATOM 1529 C C . ASN A 1 200 ? 16.694 5.059 27.046 1.00 16.72 190 ASN A C 1
ATOM 1530 O O . ASN A 1 200 ? 17.279 5.994 27.491 1.00 20.81 190 ASN A O 1
ATOM 1535 N N . LYS A 1 201 ? 15.489 4.653 27.466 1.00 17.03 191 LYS A N 1
ATOM 1536 C CA A LYS A 1 201 ? 14.686 5.414 28.425 0.50 18.84 191 LYS A CA 1
ATOM 1537 C CA B LYS A 1 201 ? 14.588 5.423 28.341 0.50 18.19 191 LYS A CA 1
ATOM 1538 C C . LYS A 1 201 ? 13.925 4.471 29.324 1.00 19.23 191 LYS A C 1
ATOM 1539 O O . LYS A 1 201 ? 13.672 3.286 28.970 1.00 20.66 191 LYS A O 1
ATOM 1550 N N . ARG A 1 202 ? 13.642 4.947 30.536 1.00 18.64 192 ARG A N 1
ATOM 1551 C CA . ARG A 1 202 ? 13.026 4.122 31.534 1.00 19.69 192 ARG A CA 1
ATOM 1552 C C . ARG A 1 202 ? 11.525 4.373 31.536 1.00 23.53 192 ARG A C 1
ATOM 1553 O O . ARG A 1 202 ? 11.086 5.502 31.647 1.00 25.63 192 ARG A O 1
ATOM 1561 N N . ASN A 1 203 ? 10.764 3.289 31.487 1.00 27.79 193 ASN A N 1
ATOM 1562 C CA . ASN A 1 203 ? 9.316 3.336 31.458 1.00 33.10 193 ASN A CA 1
ATOM 1563 C C . ASN A 1 203 ? 8.831 2.734 32.791 1.00 32.50 193 ASN A C 1
ATOM 1564 O O . ASN A 1 203 ? 9.487 1.857 33.365 1.00 28.14 193 ASN A O 1
ATOM 1569 N N . GLU A 1 204 ? 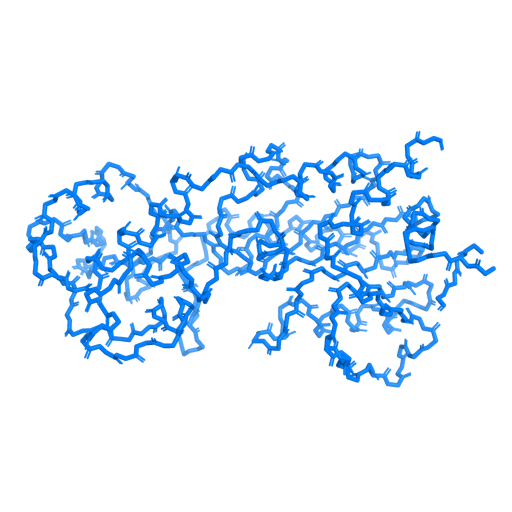7.706 3.210 33.295 1.00 35.04 194 GLU A N 1
ATOM 1570 C CA . GLU A 1 204 ? 7.206 2.721 34.569 1.00 34.83 194 GLU A CA 1
ATOM 1571 C C . GLU A 1 204 ? 6.876 1.238 34.401 1.00 35.45 194 GLU A C 1
ATOM 1572 O O . GLU A 1 204 ? 7.299 0.416 35.199 1.00 40.84 194 GLU A O 1
ATOM 1578 N N . GLU A 1 205 ? 6.192 0.913 33.306 1.00 33.78 195 GLU A N 1
ATOM 1579 C CA . GLU A 1 205 ? 5.686 -0.437 33.068 1.00 35.02 195 GLU A CA 1
ATOM 1580 C C . GLU A 1 205 ? 6.767 -1.426 32.626 1.00 34.28 195 GLU A C 1
ATOM 1581 O O . GLU A 1 205 ? 6.717 -2.597 32.995 1.00 32.26 195 GLU A O 1
ATOM 1587 N N . LYS A 1 206 ? 7.720 -0.968 31.816 1.00 30.88 196 LYS A N 1
ATOM 1588 C CA . LYS A 1 206 ? 8.692 -1.873 31.173 1.00 30.12 196 LYS A CA 1
ATOM 1589 C C . LYS A 1 206 ? 10.138 -1.734 31.720 1.00 27.80 196 LYS A C 1
ATOM 1590 O O . LYS A 1 206 ? 11.020 -2.521 31.357 1.00 28.23 196 LYS A O 1
ATOM 1596 N N . GLY A 1 207 ? 10.389 -0.761 32.597 1.00 22.11 197 GLY A N 1
ATOM 1597 C CA . GLY A 1 207 ? 11.751 -0.534 33.075 1.00 20.52 197 GLY A CA 1
ATOM 1598 C C . GLY A 1 207 ? 12.643 0.075 32.005 1.00 18.54 197 GLY A C 1
ATOM 1599 O O . GLY A 1 207 ? 12.178 0.836 31.116 1.00 18.42 197 GLY A O 1
ATOM 1600 N N . MET A 1 208 ? 13.926 -0.262 32.074 1.00 16.79 198 MET A N 1
ATOM 1601 C CA . MET A 1 208 ? 14.920 0.241 31.124 1.00 14.65 198 MET A CA 1
ATOM 1602 C C . MET A 1 208 ? 15.899 -0.866 30.873 1.00 14.91 198 MET A C 1
ATOM 1603 O O . MET A 1 208 ? 16.170 -1.646 31.787 1.00 14.32 198 MET A O 1
ATOM 1608 N N . VAL A 1 209 ? 16.462 -0.923 29.667 1.00 13.57 199 VAL A N 1
ATOM 1609 C CA . VAL A 1 209 ? 17.611 -1.770 29.419 1.00 14.12 199 VAL A CA 1
ATOM 1610 C C . VAL A 1 209 ? 18.791 -1.223 30.220 1.00 13.99 199 VAL A C 1
ATOM 1611 O O . VAL A 1 209 ? 19.096 -0.011 30.184 1.00 13.40 199 VAL A O 1
ATOM 1615 N N . GLU A 1 210 ? 19.420 -2.126 30.980 1.00 13.71 200 GLU A N 1
ATOM 1616 C CA . GLU A 1 210 ? 20.496 -1.814 31.903 1.00 14.46 200 GLU A CA 1
ATOM 1617 C C . GLU A 1 210 ? 21.690 -2.704 31.581 1.00 14.77 200 GLU A C 1
ATOM 1618 O O . GLU A 1 210 ? 21.743 -3.905 31.991 1.00 15.58 200 GLU A O 1
ATOM 1624 N N . ASP A 1 211 ? 22.582 -2.176 30.752 1.00 14.35 201 ASP A N 1
ATOM 1625 C CA . ASP A 1 211 ? 23.669 -2.967 30.263 1.00 16.30 201 ASP A CA 1
ATOM 1626 C C . ASP A 1 211 ? 24.854 -2.988 31.207 1.00 15.08 201 ASP A C 1
ATOM 1627 O O . ASP A 1 211 ? 24.800 -2.474 32.335 1.00 14.74 201 ASP A O 1
ATOM 1632 N N . ALA A 1 212 ? 25.944 -3.626 30.772 1.00 16.57 202 ALA A N 1
ATOM 1633 C CA . ALA A 1 212 ? 27.148 -3.731 31.642 1.00 17.15 202 ALA A CA 1
ATOM 1634 C C . ALA A 1 212 ? 27.681 -2.376 32.118 1.00 16.11 202 ALA A C 1
ATOM 1635 O O . ALA A 1 212 ? 28.053 -2.235 33.283 1.00 15.02 202 ALA A O 1
ATOM 1637 N N . ASP A 1 213 ? 27.712 -1.379 31.220 1.00 16.68 203 ASP A N 1
ATOM 1638 C CA . ASP A 1 213 ? 28.148 -0.066 31.594 1.00 16.45 203 ASP A CA 1
ATOM 1639 C C . ASP A 1 213 ? 27.215 0.570 32.636 1.00 14.60 203 ASP A C 1
ATOM 1640 O O . ASP A 1 213 ? 27.682 1.178 33.592 1.00 15.05 203 ASP A O 1
ATOM 1645 N N . PHE A 1 214 ? 25.914 0.395 32.485 1.00 14.36 204 PHE A N 1
ATOM 1646 C CA . PHE A 1 214 ? 24.960 0.920 33.507 1.00 13.25 204 PHE A CA 1
ATOM 1647 C C . PHE A 1 214 ? 25.244 0.300 34.875 1.00 13.04 204 PHE A C 1
ATOM 1648 O O . PHE A 1 214 ? 25.318 1.002 35.904 1.00 11.91 204 PHE A O 1
ATOM 1656 N N . HIS A 1 215 ? 25.453 -1.018 34.899 1.00 13.65 205 HIS A N 1
ATOM 1657 C CA . HIS A 1 215 ? 25.720 -1.688 36.200 1.00 15.23 205 HIS A CA 1
ATOM 1658 C C . HIS A 1 215 ? 27.066 -1.278 36.810 1.00 13.85 205 HIS A C 1
ATOM 1659 O O . HIS A 1 215 ? 27.167 -1.175 38.018 1.00 15.58 205 HIS A O 1
ATOM 1666 N N . ALA A 1 216 ? 28.057 -0.952 35.977 1.00 13.65 206 ALA A N 1
ATOM 1667 C CA . ALA A 1 216 ? 29.372 -0.523 36.460 1.00 13.42 206 ALA A CA 1
ATOM 1668 C C . ALA A 1 216 ? 29.181 0.879 37.084 1.00 12.91 206 ALA A C 1
ATOM 1669 O O . ALA A 1 216 ? 29.701 1.188 38.174 1.00 12.61 206 ALA A O 1
ATOM 1671 N N . GLN A 1 217 ? 28.426 1.771 36.412 1.00 12.10 207 GLN A N 1
ATOM 1672 C CA . GLN A 1 217 ? 28.091 3.035 37.049 1.00 11.53 207 GLN A CA 1
ATOM 1673 C C . GLN A 1 217 ? 27.370 2.855 38.397 1.00 11.67 207 GLN A C 1
ATOM 1674 O O . GLN A 1 217 ? 27.675 3.543 39.396 1.00 13.31 207 GLN A O 1
ATOM 1680 N N . LYS A 1 218 ? 26.345 2.014 38.423 1.00 12.73 208 LYS A N 1
ATOM 1681 C CA . LYS A 1 218 ? 25.534 1.835 39.630 1.00 12.58 208 LYS A CA 1
ATOM 1682 C C . LYS A 1 218 ? 26.418 1.300 40.775 1.00 13.27 208 LYS A C 1
ATOM 1683 O O . LYS A 1 218 ? 26.303 1.752 41.934 1.00 12.56 208 LYS A O 1
ATOM 1689 N N . ALA A 1 219 ? 27.351 0.396 40.405 1.00 13.04 209 ALA A N 1
ATOM 1690 C CA . ALA A 1 219 ? 28.257 -0.222 41.421 1.00 13.77 209 ALA A CA 1
ATOM 1691 C C . ALA A 1 219 ? 29.193 0.851 41.997 1.00 13.51 209 ALA A C 1
ATOM 1692 O O . ALA A 1 219 ? 29.392 0.876 43.212 1.00 14.36 209 ALA A O 1
ATOM 1694 N N . ARG A 1 220 ? 29.717 1.765 41.135 1.00 12.35 210 ARG A N 1
ATOM 1695 C CA . ARG A 1 220 ? 30.563 2.845 41.607 1.00 13.21 210 ARG A CA 1
ATOM 1696 C C . ARG A 1 220 ? 29.806 3.773 42.522 1.00 12.17 210 ARG A C 1
ATOM 1697 O O . ARG A 1 220 ? 30.338 4.215 43.530 1.00 13.21 210 ARG A O 1
ATOM 1705 N N . TYR A 1 221 ? 28.542 4.070 42.175 1.00 11.17 211 TYR A N 1
ATOM 1706 C CA . TYR A 1 221 ? 27.740 4.961 43.028 1.00 11.53 211 TYR A CA 1
ATOM 1707 C C . TYR A 1 221 ? 27.433 4.317 44.395 1.00 12.17 211 TYR A C 1
ATOM 1708 O O . TYR A 1 221 ? 27.621 4.965 45.460 1.00 12.50 211 TYR A O 1
ATOM 1717 N N . GLU A 1 222 ? 27.068 3.040 44.372 1.00 12.72 212 GLU A N 1
ATOM 1718 C CA . GLU A 1 222 ? 26.782 2.248 45.608 1.00 14.85 212 GLU A CA 1
ATOM 1719 C C . GLU A 1 222 ? 28.042 2.092 46.450 1.00 14.96 212 GLU A C 1
ATOM 1720 O O . GLU A 1 222 ? 27.961 2.211 47.668 1.00 14.50 212 GLU A O 1
ATOM 1726 N N . ALA A 1 223 ? 29.210 1.963 45.819 1.00 14.90 213 ALA A N 1
ATOM 1727 C CA . ALA A 1 223 ? 30.456 1.865 46.610 1.00 14.86 213 ALA A CA 1
ATOM 1728 C C . ALA A 1 223 ? 30.735 3.190 47.327 1.00 15.58 213 ALA A C 1
ATOM 1729 O O . ALA A 1 223 ? 31.105 3.208 48.496 1.00 15.52 213 ALA A O 1
ATOM 1731 N N . PHE A 1 224 ? 30.535 4.323 46.624 1.00 14.08 214 PHE A N 1
ATOM 1732 C CA . PHE A 1 224 ? 30.765 5.639 47.227 1.00 13.66 214 PHE A CA 1
ATOM 1733 C C . PHE A 1 224 ? 29.812 5.827 48.410 1.00 15.03 214 PHE A C 1
ATOM 1734 O O . PHE A 1 224 ? 30.212 6.284 49.479 1.00 15.74 214 PHE A O 1
ATOM 1742 N N . LEU A 1 225 ? 28.525 5.487 48.247 1.00 13.36 215 LEU A N 1
ATOM 1743 C CA . LEU A 1 225 ? 27.567 5.570 49.371 1.00 13.47 215 LEU A CA 1
ATOM 1744 C C . LEU A 1 225 ? 28.028 4.723 50.572 1.00 14.92 215 LEU A C 1
ATOM 1745 O O . LEU A 1 225 ? 27.901 5.162 51.716 1.00 14.36 215 LEU A O 1
ATOM 1750 N N . SER A 1 226 ? 28.603 3.566 50.280 1.00 15.36 216 SER A N 1
ATOM 1751 C CA A SER A 1 226 ? 28.976 2.615 51.336 0.25 15.97 216 SER A CA 1
ATOM 1752 C CA B SER A 1 226 ? 28.995 2.596 51.314 0.25 16.79 216 SER A CA 1
ATOM 1753 C CA C SER A 1 226 ? 28.948 2.634 51.372 0.50 16.28 216 SER A CA 1
ATOM 1754 C C . SER A 1 226 ? 30.146 3.148 52.133 1.00 17.41 216 SER A C 1
ATOM 1755 O O . SER A 1 226 ? 30.286 2.846 53.322 1.00 19.39 216 SER A O 1
ATOM 1762 N N . GLU A 1 227 ? 30.991 3.932 51.488 1.00 18.64 217 GLU A N 1
ATOM 1763 C CA . GLU A 1 227 ? 32.137 4.565 52.161 1.00 21.41 217 GLU A CA 1
ATOM 1764 C C . GLU A 1 227 ? 31.781 5.813 52.954 1.00 19.27 217 GLU A C 1
ATOM 1765 O O . GLU A 1 227 ? 32.615 6.348 53.677 1.00 21.08 217 GLU A O 1
ATOM 1771 N N . HIS A 1 228 ? 30.563 6.347 52.775 1.00 16.06 218 HIS A N 1
ATOM 1772 C CA . HIS A 1 228 ? 30.154 7.597 53.347 1.00 16.87 218 HIS A CA 1
ATOM 1773 C C . HIS A 1 228 ? 28.804 7.461 54.016 1.00 16.56 218 HIS A C 1
ATOM 1774 O O . HIS A 1 228 ? 27.943 8.312 53.894 1.00 16.09 218 HIS A O 1
ATOM 1781 N N . LYS A 1 229 ? 28.645 6.394 54.811 1.00 18.12 219 LYS A N 1
ATOM 1782 C CA . LYS A 1 229 ? 27.494 6.248 55.710 1.00 20.60 219 LYS A CA 1
ATOM 1783 C C . LYS A 1 229 ? 27.595 7.106 56.971 1.00 19.79 219 LYS A C 1
ATOM 1784 O O . LYS A 1 229 ? 26.580 7.348 57.628 1.00 20.81 219 LYS A O 1
ATOM 1790 N N . GLU A 1 230 ? 28.809 7.531 57.311 1.00 21.17 220 GLU A N 1
ATOM 1791 C CA . GLU A 1 230 ? 29.041 8.432 58.443 1.00 20.47 220 GLU A CA 1
ATOM 1792 C C . GLU A 1 230 ? 29.774 9.697 58.024 1.00 19.17 220 GLU A C 1
ATOM 1793 O O . GLU A 1 230 ? 30.284 9.808 56.870 1.00 20.83 220 GLU A O 1
ATOM 1799 N N . GLY A 1 231 ? 29.829 10.646 58.942 1.00 18.24 221 GLY A N 1
ATOM 1800 C CA . GLY A 1 231 ? 30.560 11.884 58.718 1.00 16.93 221 GLY A CA 1
ATOM 1801 C C . GLY A 1 231 ? 29.704 13.027 58.186 1.00 17.30 221 GLY A C 1
ATOM 1802 O O . GLY A 1 231 ? 28.462 12.889 58.051 1.00 15.90 221 GLY A O 1
ATOM 1803 N N . LYS A 1 232 ? 30.360 14.136 57.862 1.00 14.35 222 LYS A N 1
ATOM 1804 C CA . LYS A 1 232 ? 29.716 15.355 57.447 1.00 15.83 222 LYS A CA 1
ATOM 1805 C C . LYS A 1 232 ? 29.499 15.239 55.952 1.00 15.36 222 LYS A C 1
ATOM 1806 O O . LYS A 1 232 ? 30.243 15.777 55.142 1.00 16.03 222 LYS A O 1
ATOM 1812 N N . VAL A 1 233 ? 28.475 14.491 55.594 1.00 12.99 223 VAL A N 1
ATOM 1813 C CA . VAL A 1 233 ? 28.160 14.226 54.189 1.00 12.04 223 VAL A CA 1
ATOM 1814 C C . VAL A 1 233 ? 27.053 15.179 53.753 1.00 12.54 223 VAL A C 1
ATOM 1815 O O . VAL A 1 233 ? 25.983 15.263 54.386 1.00 12.28 223 VAL A O 1
ATOM 1819 N N . LEU A 1 234 ? 27.350 15.947 52.702 1.00 10.22 224 LEU A N 1
ATOM 1820 C CA . LEU A 1 234 ? 26.416 16.895 52.133 1.00 11.21 224 LEU A CA 1
ATOM 1821 C C . LEU A 1 234 ? 25.702 16.258 50.950 1.00 10.70 224 LEU A C 1
ATOM 1822 O O . LEU A 1 234 ? 26.343 15.924 49.934 1.00 11.87 224 LEU A O 1
ATOM 1827 N N . TYR A 1 235 ? 24.386 16.076 51.105 1.00 9.28 225 TYR A N 1
ATOM 1828 C CA . TYR A 1 235 ? 23.497 15.592 50.050 1.00 10.03 225 TYR A CA 1
ATOM 1829 C C . TYR A 1 235 ? 22.971 16.848 49.356 1.00 10.83 225 TYR A C 1
ATOM 1830 O O . TYR A 1 235 ? 22.118 17.596 49.880 1.00 11.22 225 TYR A O 1
ATOM 1839 N N . LEU A 1 236 ? 23.553 17.145 48.191 1.00 11.01 226 LEU A N 1
ATOM 1840 C CA . LEU A 1 236 ? 23.265 18.392 47.479 1.00 10.64 226 LEU A CA 1
ATOM 1841 C C . LEU A 1 236 ? 22.392 18.082 46.273 1.00 10.43 226 LEU A C 1
ATOM 1842 O O . LEU A 1 236 ? 22.838 17.398 45.334 1.00 10.93 226 LEU A O 1
ATOM 1847 N N . GLU A 1 237 ? 21.172 18.569 46.296 1.00 10.69 227 GLU A N 1
ATOM 1848 C CA . GLU A 1 237 ? 20.158 18.217 45.317 1.00 11.76 227 GLU A CA 1
ATOM 1849 C C . GLU A 1 237 ? 19.873 19.472 44.472 1.00 12.21 227 GLU A C 1
ATOM 1850 O O . GLU A 1 237 ? 19.419 20.499 45.012 1.00 13.12 227 GLU A O 1
ATOM 1856 N N . ILE A 1 238 ? 20.143 19.404 43.160 1.00 10.19 228 ILE A N 1
ATOM 1857 C CA . ILE A 1 238 ? 20.109 20.549 42.302 1.00 10.53 228 ILE A CA 1
ATOM 1858 C C . ILE A 1 238 ? 19.054 20.396 41.186 1.00 10.65 228 ILE A C 1
ATOM 1859 O O . ILE A 1 238 ? 19.180 19.577 40.292 1.00 10.77 228 ILE A O 1
ATOM 1864 N N . GLY A 1 239 ? 17.975 21.191 41.260 1.00 11.72 229 GLY A N 1
ATOM 1865 C CA . GLY A 1 239 ? 16.996 21.205 40.160 1.00 10.48 229 GLY A CA 1
ATOM 1866 C C . GLY A 1 239 ? 16.174 19.934 40.008 1.00 11.31 229 GLY A C 1
ATOM 1867 O O . GLY A 1 239 ? 15.821 19.548 38.886 1.00 11.45 229 GLY A O 1
ATOM 1868 N N . VAL A 1 240 ? 15.961 19.243 41.108 1.00 10.73 230 VAL A N 1
ATOM 1869 C CA . VAL A 1 240 ? 15.209 17.966 41.114 1.00 11.77 230 VAL A CA 1
ATOM 1870 C C . VAL A 1 240 ? 13.752 18.250 41.467 1.00 12.82 230 VAL A C 1
ATOM 1871 O O . VAL A 1 240 ? 13.439 18.700 42.567 1.00 13.96 230 VAL A O 1
ATOM 1875 N N . GLY A 1 241 ? 12.881 17.970 40.525 1.00 14.76 231 GLY A N 1
ATOM 1876 C CA . GLY A 1 241 ? 11.437 18.182 40.728 1.00 16.81 231 GLY A CA 1
ATOM 1877 C C . GLY A 1 241 ? 10.690 16.968 41.238 1.00 18.54 231 GLY A C 1
ATOM 1878 O O . GLY A 1 241 ? 11.233 16.096 41.916 1.00 20.14 231 GLY A O 1
ATOM 1879 N N . HIS A 1 242 ? 9.420 16.894 40.849 1.00 21.76 232 HIS A N 1
ATOM 1880 C CA . HIS A 1 242 ? 8.454 15.996 41.443 1.00 26.14 232 HIS A CA 1
ATOM 1881 C C . HIS A 1 242 ? 8.339 14.722 40.627 1.00 26.28 232 HIS A C 1
ATOM 1882 O O . HIS A 1 242 ? 7.707 13.773 41.050 1.00 31.28 232 HIS A O 1
ATOM 1889 N N . THR A 1 243 ? 8.923 14.720 39.439 1.00 29.02 233 THR A N 1
ATOM 1890 C CA . THR A 1 243 ? 8.605 13.723 38.415 1.00 34.99 233 THR A CA 1
ATOM 1891 C C . THR A 1 243 ? 8.869 12.275 38.833 1.00 35.90 233 THR A C 1
ATOM 1892 O O . THR A 1 243 ? 7.956 11.418 38.749 1.00 39.93 233 THR A O 1
ATOM 1896 N N . THR A 1 244 ? 10.102 11.965 39.224 1.00 28.60 234 THR A N 1
ATOM 1897 C CA . THR A 1 244 ? 10.468 10.589 39.554 1.00 28.20 234 THR A CA 1
ATOM 1898 C C . THR A 1 244 ? 11.249 10.618 40.879 1.00 25.09 234 THR A C 1
ATOM 1899 O O . THR A 1 244 ? 12.487 10.374 40.906 1.00 22.34 234 THR A O 1
ATOM 1903 N N . PRO A 1 245 ? 10.529 10.897 41.984 1.00 21.43 235 PRO A N 1
ATOM 1904 C CA . PRO A 1 245 ? 11.208 11.171 43.263 1.00 19.14 235 PRO A CA 1
ATOM 1905 C C . PRO A 1 245 ? 11.898 9.933 43.846 1.00 17.21 235 PRO A C 1
ATOM 1906 O O . PRO A 1 245 ? 12.741 10.045 44.750 1.00 15.22 235 PRO A O 1
ATOM 1910 N N . GLN A 1 246 ? 11.579 8.753 43.335 1.00 16.36 236 GLN A N 1
ATOM 1911 C CA . GLN A 1 246 ? 12.161 7.543 43.853 1.00 16.73 236 GLN A CA 1
ATOM 1912 C C . GLN A 1 246 ? 13.656 7.413 43.544 1.00 15.32 236 GLN A C 1
ATOM 1913 O O . GLN A 1 246 ? 14.316 6.556 44.113 1.00 16.06 236 GLN A O 1
ATOM 1919 N N . PHE A 1 247 ? 14.176 8.219 42.608 1.00 14.03 237 PHE A N 1
ATOM 1920 C CA . PHE A 1 247 ? 15.587 8.041 42.178 1.00 13.75 237 PHE A CA 1
ATOM 1921 C C . PHE A 1 247 ? 16.604 8.905 42.906 1.00 12.55 237 PHE A C 1
ATOM 1922 O O . PHE A 1 247 ? 17.718 8.424 43.126 1.00 15.06 237 PHE A O 1
ATOM 1930 N N . ILE A 1 248 ? 16.260 10.154 43.225 1.00 11.09 238 ILE A N 1
ATOM 1931 C CA . ILE A 1 248 ? 17.149 11.044 43.941 1.00 10.07 238 ILE A CA 1
ATOM 1932 C C . ILE A 1 248 ? 16.537 11.610 45.233 1.00 11.11 238 ILE A C 1
ATOM 1933 O O . ILE A 1 248 ? 17.095 11.457 46.325 1.00 11.50 238 ILE A O 1
ATOM 1938 N N . LYS A 1 249 ? 15.391 12.254 45.107 1.00 10.26 239 LYS A N 1
ATOM 1939 C CA . LYS A 1 249 ? 14.870 13.072 46.210 1.00 11.71 239 LYS A CA 1
ATOM 1940 C C . LYS A 1 249 ? 14.591 12.152 47.441 1.00 12.76 239 LYS A C 1
ATOM 1941 O O . LYS A 1 249 ? 15.081 12.413 48.582 1.00 12.47 239 LYS A O 1
ATOM 1947 N N . HIS A 1 250 ? 13.803 11.101 47.235 1.00 12.52 240 HIS A N 1
ATOM 1948 C CA . HIS A 1 250 ? 13.451 10.241 48.336 1.00 12.99 240 HIS A CA 1
ATOM 1949 C C . HIS A 1 250 ? 14.631 9.476 48.894 1.00 11.97 240 HIS A C 1
ATOM 1950 O O . HIS A 1 250 ? 14.798 9.440 50.132 1.00 11.34 240 HIS A O 1
ATOM 1957 N N . PRO A 1 251 ? 15.497 8.901 48.040 1.00 11.50 241 PRO A N 1
ATOM 1958 C CA . PRO A 1 251 ? 16.695 8.267 48.618 1.00 12.07 241 PRO A CA 1
ATOM 1959 C C . PRO A 1 251 ? 17.589 9.220 49.368 1.00 10.72 241 PRO A C 1
ATOM 1960 O O . PRO A 1 251 ? 18.193 8.818 50.363 1.00 10.54 241 PRO A O 1
ATOM 1964 N N . PHE A 1 252 ? 17.704 10.476 48.931 1.00 10.55 242 PHE A N 1
ATOM 1965 C CA . PHE A 1 252 ? 18.503 11.462 49.648 1.00 10.82 242 PHE A CA 1
ATOM 1966 C C . PHE A 1 252 ? 17.910 11.761 51.008 1.00 11.32 242 PHE A C 1
ATOM 1967 O O . PHE A 1 252 ? 18.623 11.770 52.011 1.00 11.63 242 PHE A O 1
ATOM 1975 N N . TRP A 1 253 ? 16.599 11.977 51.069 1.00 11.39 243 TRP A N 1
ATOM 1976 C CA . TRP A 1 253 ? 15.913 12.165 52.362 1.00 11.60 243 TRP A CA 1
ATOM 1977 C C . TRP A 1 253 ? 16.236 11.032 53.322 1.00 12.23 243 TRP A C 1
ATOM 1978 O O . TRP A 1 253 ? 16.526 11.268 54.501 1.0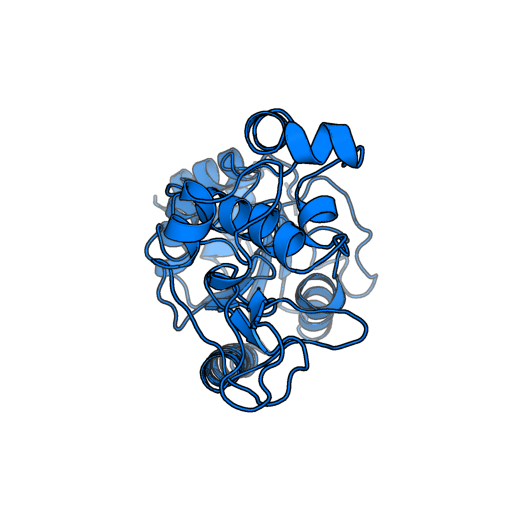0 12.74 243 TRP A O 1
ATOM 1989 N N . LYS A 1 254 ? 16.163 9.805 52.827 1.00 11.45 244 LYS A N 1
ATOM 1990 C CA . LYS A 1 254 ? 16.487 8.588 53.648 1.00 12.73 244 LYS A CA 1
ATOM 1991 C C . LYS A 1 254 ? 17.927 8.512 54.110 1.00 12.26 244 LYS A C 1
ATOM 1992 O O . LYS A 1 254 ? 18.215 8.164 55.296 1.00 12.83 244 LYS A O 1
ATOM 1998 N N . ARG A 1 255 ? 18.886 8.863 53.244 1.00 11.98 245 ARG A N 1
ATOM 1999 C CA . ARG A 1 255 ? 20.287 8.853 53.656 1.00 11.65 245 ARG A CA 1
ATOM 2000 C C . ARG A 1 255 ? 20.542 9.875 54.762 1.00 11.72 245 ARG A C 1
ATOM 2001 O O . ARG A 1 255 ? 21.309 9.617 55.721 1.00 11.22 245 ARG A O 1
ATOM 2009 N N . VAL A 1 256 ? 19.917 11.035 54.652 1.00 10.35 246 VAL A N 1
ATOM 2010 C CA . VAL A 1 256 ? 20.091 12.092 55.611 1.00 11.65 246 VAL A CA 1
ATOM 2011 C C . VAL A 1 256 ? 19.461 11.694 56.954 1.00 12.66 246 VAL A C 1
ATOM 2012 O O . VAL A 1 256 ? 20.074 11.900 58.007 1.00 14.04 246 VAL A O 1
ATOM 2016 N N . SER A 1 257 ? 18.303 11.057 56.912 1.00 13.77 247 SER A N 1
ATOM 2017 C CA . SER A 1 257 ? 17.687 10.510 58.123 1.00 15.02 247 SER A CA 1
ATOM 2018 C C . SER A 1 257 ? 18.656 9.551 58.857 1.00 14.95 247 SER A C 1
ATOM 2019 O O . SER A 1 257 ? 18.869 9.680 60.100 1.00 15.33 247 SER A O 1
ATOM 2022 N N . GLU A 1 258 ? 19.267 8.637 58.106 1.00 12.87 248 GLU A N 1
ATOM 2023 C CA . GLU A 1 258 ? 20.072 7.515 58.655 1.00 14.20 248 GLU A CA 1
ATOM 2024 C C . GLU A 1 258 ? 21.426 7.986 59.230 1.00 15.12 248 GLU A C 1
ATOM 2025 O O . GLU A 1 258 ? 22.006 7.302 60.085 1.00 17.82 248 GLU A O 1
ATOM 2031 N N . ASN A 1 259 ? 21.918 9.138 58.757 1.00 14.73 249 ASN A N 1
ATOM 2032 C CA . ASN A 1 259 ? 23.192 9.716 59.237 1.00 14.57 249 ASN A CA 1
ATOM 2033 C C . ASN A 1 259 ? 22.937 11.061 59.922 1.00 14.43 249 ASN A C 1
ATOM 2034 O O . ASN A 1 259 ? 22.811 12.080 59.276 1.00 12.89 249 ASN A O 1
ATOM 2039 N N . PRO A 1 260 ? 22.899 11.087 61.272 1.00 15.38 250 PRO A N 1
ATOM 2040 C CA . PRO A 1 260 ? 22.583 12.360 61.922 1.00 16.37 250 PRO A CA 1
ATOM 2041 C C . PRO A 1 260 ? 23.586 13.485 61.696 1.00 15.12 250 PRO A C 1
ATOM 2042 O O . PRO A 1 260 ? 23.268 14.619 61.980 1.00 15.32 250 PRO A O 1
ATOM 2046 N N . ASN A 1 261 ? 24.762 13.173 61.141 1.00 16.16 251 ASN A N 1
ATOM 2047 C CA . ASN A 1 261 ? 25.748 14.206 60.820 1.00 15.14 251 ASN A CA 1
ATOM 2048 C C . ASN A 1 261 ? 25.705 14.651 59.356 1.00 14.92 251 ASN A C 1
ATOM 2049 O O . ASN A 1 261 ? 26.442 15.558 58.941 1.00 15.69 251 ASN A O 1
ATOM 2054 N N . ALA A 1 262 ? 24.787 14.080 58.577 1.00 12.73 252 ALA A N 1
ATOM 2055 C CA . ALA A 1 262 ? 24.613 14.526 57.167 1.00 12.68 252 ALA A CA 1
ATOM 2056 C C . ALA A 1 262 ? 23.741 15.761 57.092 1.00 12.85 252 ALA A C 1
ATOM 2057 O O . ALA A 1 262 ? 22.998 16.101 58.050 1.00 12.25 252 ALA A O 1
ATOM 2059 N N . LEU A 1 263 ? 23.825 16.473 55.956 1.00 11.46 253 LEU A N 1
ATOM 2060 C CA . LEU A 1 263 ? 22.961 17.596 55.672 1.00 13.60 253 LEU A CA 1
ATOM 2061 C C . LEU A 1 263 ? 22.322 17.437 54.311 1.00 13.02 253 LEU A C 1
ATOM 2062 O O . LEU A 1 263 ? 22.921 16.813 53.422 1.00 11.82 253 LEU A O 1
ATOM 2067 N N . PHE A 1 264 ? 21.080 17.945 54.178 1.00 12.40 254 PHE A N 1
ATOM 2068 C CA . PHE A 1 264 ? 20.348 17.956 52.912 1.00 12.60 254 PHE A CA 1
ATOM 2069 C C . PHE A 1 264 ? 20.189 19.421 52.478 1.00 13.24 254 PHE A C 1
ATOM 2070 O O . PHE A 1 264 ? 19.570 20.195 53.170 1.00 13.81 254 PHE A O 1
ATOM 2078 N N . VAL A 1 265 ? 20.805 19.795 51.355 1.00 11.72 255 VAL A N 1
ATOM 2079 C CA . VAL A 1 265 ? 20.708 21.123 50.792 1.00 12.53 255 VAL A CA 1
ATOM 2080 C C . VAL A 1 265 ? 20.141 21.028 49.392 1.00 12.58 255 VAL A C 1
ATOM 2081 O O . VAL A 1 265 ? 20.675 20.274 48.530 1.00 12.08 255 VAL A O 1
ATOM 2085 N N . THR A 1 266 ? 18.979 21.649 49.211 1.00 11.39 256 THR A N 1
ATOM 2086 C CA . THR A 1 266 ? 18.241 21.571 47.966 1.00 12.99 256 THR A CA 1
ATOM 2087 C C . THR A 1 266 ? 18.169 22.907 47.288 1.00 13.12 256 THR A C 1
ATOM 2088 O O . THR A 1 266 ? 17.775 23.893 47.887 1.00 13.80 256 THR A O 1
ATOM 2092 N N . LEU A 1 267 ? 18.654 22.937 46.046 1.00 11.68 257 LEU A N 1
ATOM 2093 C CA . LEU A 1 267 ? 18.530 24.109 45.196 1.00 11.68 257 LEU A CA 1
ATOM 2094 C C . LEU A 1 267 ? 17.250 23.947 44.380 1.00 12.18 257 LEU A C 1
ATOM 2095 O O . LEU A 1 267 ? 17.173 23.141 43.394 1.00 12.83 257 LEU A O 1
ATOM 2100 N N . ASN A 1 268 ? 16.218 24.682 44.787 1.00 12.87 258 ASN A N 1
ATOM 2101 C CA . ASN A 1 268 ? 14.916 24.529 44.224 1.00 15.15 258 ASN A CA 1
ATOM 2102 C C . ASN A 1 268 ? 14.055 25.707 44.683 1.00 16.26 258 ASN A C 1
ATOM 2103 O O . ASN A 1 268 ? 14.314 26.276 45.731 1.00 15.24 258 ASN A O 1
ATOM 2108 N N . HIS A 1 269 ? 13.027 26.039 43.932 1.00 22.14 259 HIS A N 1
ATOM 2109 C CA . HIS A 1 269 ? 12.132 27.134 44.355 1.00 23.69 259 HIS A CA 1
ATOM 2110 C C . HIS A 1 269 ? 10.703 26.686 44.674 1.00 23.78 259 HIS A C 1
ATOM 2111 O O . HIS A 1 269 ? 9.870 27.555 44.923 1.00 24.03 259 HIS A O 1
ATOM 2118 N N A LYS A 1 270 ? 10.433 25.388 44.481 0.50 24.62 260 LYS A N 1
ATOM 2119 N N B LYS A 1 270 ? 10.445 25.373 44.855 0.50 20.31 260 LYS A N 1
ATOM 2120 C CA A LYS A 1 270 ? 9.262 24.725 45.039 0.50 26.68 260 LYS A CA 1
ATOM 2121 C CA B LYS A 1 270 ? 9.047 24.848 44.992 0.50 20.13 260 LYS A CA 1
ATOM 2122 C C A LYS A 1 270 ? 9.705 24.205 46.358 0.50 28.29 260 LYS A C 1
ATOM 2123 C C B LYS A 1 270 ? 8.598 24.358 46.391 0.50 18.87 260 LYS A C 1
ATOM 2124 O O A LYS A 1 270 ? 10.821 23.673 46.465 0.50 28.88 260 LYS A O 1
ATOM 2125 O O B LYS A 1 270 ? 7.412 24.011 46.602 0.50 18.28 260 LYS A O 1
ATOM 2136 N N A HIS A 1 271 ? 8.834 24.331 47.350 0.50 27.24 261 HIS A N 1
ATOM 2137 N N B HIS A 1 271 ? 9.524 24.293 47.330 0.50 21.02 261 HIS A N 1
ATOM 2138 C CA A HIS A 1 271 ? 9.176 24.081 48.745 0.50 26.83 261 HIS A CA 1
ATOM 2139 C CA B HIS A 1 271 ? 9.163 24.106 48.710 0.50 22.87 261 HIS A CA 1
ATOM 2140 C C A HIS A 1 271 ? 8.643 22.745 49.215 0.50 25.36 261 HIS A C 1
ATOM 2141 C C B HIS A 1 271 ? 8.411 22.777 48.898 0.50 24.77 261 HIS A C 1
ATOM 2142 O O A HIS A 1 271 ? 7.885 22.701 50.210 0.50 22.59 261 HIS A O 1
ATOM 2143 O O B HIS A 1 271 ? 7.234 22.777 49.298 0.50 27.22 261 HIS A O 1
ATOM 2156 N N . TYR A 1 272 ? 9.053 21.656 48.552 1.00 23.32 262 TYR A N 1
ATOM 2157 C CA . TYR A 1 272 ? 8.536 20.328 48.871 1.00 22.06 262 TYR A CA 1
ATOM 2158 C C . TYR A 1 272 ? 8.685 20.088 50.399 1.00 24.33 262 TYR A C 1
ATOM 2159 O O . TYR A 1 272 ? 9.751 20.369 51.004 1.00 24.62 262 TYR A O 1
ATOM 2168 N N . ARG A 1 273 ? 7.649 19.601 51.034 1.00 23.63 263 ARG A N 1
ATOM 2169 C CA . ARG A 1 273 ? 7.748 19.427 52.474 1.00 25.39 263 ARG A CA 1
ATOM 2170 C C . ARG A 1 273 ? 8.764 18.314 52.767 1.00 21.76 263 ARG A C 1
ATOM 2171 O O . ARG A 1 273 ? 8.639 17.184 52.296 1.00 23.60 263 ARG A O 1
ATOM 2179 N N . ILE A 1 274 ? 9.716 18.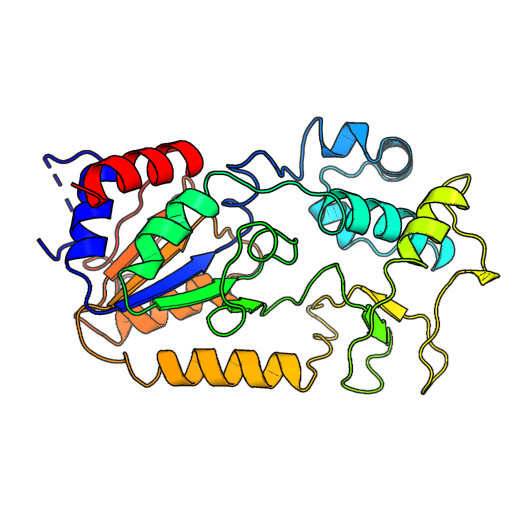661 53.615 1.00 25.50 264 ILE A N 1
ATOM 2180 C CA . ILE A 1 274 ? 10.716 17.760 54.084 1.00 27.31 264 ILE A CA 1
ATOM 2181 C C . ILE A 1 274 ? 10.156 16.887 55.211 1.00 23.25 264 ILE A C 1
ATOM 2182 O O . ILE A 1 274 ? 9.412 17.389 56.082 1.00 21.97 264 ILE A O 1
ATOM 2187 N N . PRO A 1 275 ? 10.503 15.591 55.195 1.00 20.22 265 PRO A N 1
ATOM 2188 C CA . PRO A 1 275 ? 10.155 14.658 56.266 1.00 19.98 265 PRO A CA 1
ATOM 2189 C C . PRO A 1 275 ? 10.585 15.148 57.672 1.00 19.50 265 PRO A C 1
ATOM 2190 O O . PRO A 1 275 ? 11.655 15.736 57.850 1.00 17.38 265 PRO A O 1
ATOM 2194 N N . LEU A 1 276 ? 9.746 14.867 58.666 1.00 19.45 266 LEU A N 1
ATOM 2195 C CA . LEU A 1 276 ? 10.044 15.235 60.045 1.00 20.57 266 LEU A CA 1
ATOM 2196 C C . LEU A 1 276 ? 11.435 14.813 60.477 1.00 18.79 266 LEU A C 1
ATOM 2197 O O . LEU A 1 276 ? 12.129 15.591 61.146 1.00 19.18 266 LEU A O 1
ATOM 2202 N N . SER A 1 277 ? 11.856 13.606 60.106 1.00 18.68 267 SER A N 1
ATOM 2203 C CA . SER A 1 277 ? 13.117 13.083 60.634 1.00 20.95 267 SER A CA 1
ATOM 2204 C C . SER A 1 277 ? 14.329 13.868 60.121 1.00 20.47 267 SER A C 1
ATOM 2205 O O . SER A 1 277 ? 15.390 13.762 60.707 1.00 24.58 267 SER A O 1
ATOM 2208 N N . ILE A 1 278 ? 14.180 14.684 59.075 1.00 16.97 268 ILE A N 1
ATOM 2209 C CA . ILE A 1 278 ? 15.319 15.529 58.640 1.00 17.22 268 ILE A CA 1
ATOM 2210 C C . ILE A 1 278 ? 15.141 17.058 58.701 1.00 18.17 268 ILE A C 1
ATOM 2211 O O . ILE A 1 278 ? 15.928 17.816 58.132 1.00 14.88 268 ILE A O 1
ATOM 2216 N N . ARG A 1 279 ? 14.128 17.527 59.425 1.00 20.87 269 ARG A N 1
ATOM 2217 C CA A ARG A 1 279 ? 13.860 18.973 59.478 0.50 22.01 269 ARG A CA 1
ATOM 2218 C CA B ARG A 1 279 ? 13.843 18.963 59.541 0.50 23.33 269 ARG A CA 1
ATOM 2219 C C . ARG A 1 279 ? 15.075 19.785 59.997 1.00 20.99 269 ARG A C 1
ATOM 2220 O O . ARG A 1 279 ? 15.414 20.836 59.401 1.00 22.74 269 ARG A O 1
ATOM 2235 N N . ARG A 1 280 ? 15.779 19.257 60.990 1.00 19.41 270 ARG A N 1
ATOM 2236 C CA . ARG A 1 280 ? 16.951 19.945 61.568 1.00 21.08 270 ARG A CA 1
ATOM 2237 C C . ARG A 1 280 ? 18.217 19.824 60.706 1.00 19.78 270 ARG A C 1
ATOM 2238 O O . ARG A 1 280 ? 19.229 20.410 61.026 1.00 21.06 270 ARG A O 1
ATOM 2246 N N . GLN A 1 281 ? 18.117 19.083 59.620 1.00 15.74 271 GLN A N 1
ATOM 2247 C CA . GLN A 1 281 ? 19.255 18.763 58.764 1.00 15.71 271 GLN A CA 1
ATOM 2248 C C . GLN A 1 281 ? 19.070 19.280 57.359 1.00 16.26 271 GLN A C 1
ATOM 2249 O O . GLN A 1 281 ? 19.900 18.931 56.472 1.00 16.85 271 GLN A O 1
ATOM 2255 N N . SER A 1 282 ? 18.090 20.142 57.137 1.00 14.95 272 SER A N 1
ATOM 2256 C CA . SER A 1 282 ? 17.681 20.497 55.771 1.00 14.85 272 SER A CA 1
ATOM 2257 C C . SER A 1 282 ? 17.674 21.997 55.501 1.00 17.93 272 SER A C 1
ATOM 2258 O O . SER A 1 282 ? 17.308 22.799 56.373 1.00 19.11 272 SER A O 1
ATOM 2261 N N . LEU A 1 283 ? 18.097 22.378 54.296 1.00 15.48 273 LEU A N 1
ATOM 2262 C CA . LEU A 1 283 ? 18.121 23.775 53.860 1.00 15.65 273 LEU A CA 1
ATOM 2263 C C . LEU A 1 283 ? 17.689 23.867 52.414 1.00 17.00 273 LEU A C 1
ATOM 2264 O O . LEU A 1 283 ? 18.194 23.117 51.575 1.00 13.87 273 LEU A O 1
ATOM 2269 N N . GLU A 1 284 ? 16.757 24.788 52.131 1.00 14.82 274 GLU A N 1
ATOM 2270 C CA A GLU A 1 284 ? 16.294 25.064 50.792 0.50 15.77 274 GLU A CA 1
ATOM 2271 C CA B GLU A 1 284 ? 16.327 25.073 50.745 0.50 15.07 274 GLU A CA 1
ATOM 2272 C C . GLU A 1 284 ? 16.884 26.417 50.319 1.00 15.52 274 GLU A C 1
ATOM 2273 O O . GLU A 1 284 ? 16.709 27.448 51.008 1.00 15.94 274 GLU A O 1
ATOM 2284 N N . LEU A 1 285 ? 17.579 26.411 49.183 1.00 13.31 275 LEU A N 1
ATOM 2285 C CA . LEU A 1 285 ? 18.138 27.614 48.595 1.00 12.89 275 LEU A CA 1
ATOM 2286 C C . LEU A 1 285 ? 17.421 27.902 47.304 1.00 14.28 275 LEU A C 1
ATOM 2287 O O . LEU A 1 285 ? 17.468 27.112 46.364 1.00 13.74 275 LEU A O 1
ATOM 2292 N N . THR A 1 286 ? 16.713 29.025 47.269 1.00 13.22 276 THR A N 1
ATOM 2293 C CA . THR A 1 286 ? 15.742 29.337 46.250 1.00 14.72 276 THR A CA 1
ATOM 2294 C C . THR A 1 286 ? 16.217 30.172 45.023 1.00 14.96 276 THR A C 1
ATOM 2295 O O . THR A 1 286 ? 15.503 30.292 44.011 1.00 15.79 276 THR A O 1
ATOM 2299 N N . GLU A 1 287 ? 17.413 30.749 45.129 1.00 15.65 277 GLU A N 1
ATOM 2300 C CA . GLU A 1 287 ? 17.940 31.602 44.062 1.00 17.79 277 GLU A CA 1
ATOM 2301 C C . GLU A 1 287 ? 18.205 30.845 42.773 1.00 15.95 277 GLU A C 1
ATOM 2302 O O . GLU A 1 287 ? 18.523 29.651 42.786 1.00 15.18 277 GLU A O 1
ATOM 2308 N N . HIS A 1 288 ? 18.060 31.549 41.654 1.00 14.49 278 HIS A N 1
ATOM 2309 C CA . HIS A 1 288 ? 18.230 30.952 40.329 1.00 14.86 278 HIS A CA 1
ATOM 2310 C C . HIS A 1 288 ? 19.513 30.149 40.289 1.00 13.80 278 HIS A C 1
ATOM 2311 O O . HIS A 1 288 ? 20.564 30.623 40.663 1.00 13.41 278 HIS A O 1
ATOM 2318 N N . ILE A 1 289 ? 19.427 28.881 39.847 1.00 13.73 279 ILE A N 1
ATOM 2319 C CA . ILE A 1 289 ? 20.539 27.970 40.004 1.00 13.79 279 ILE A CA 1
ATOM 2320 C C . ILE A 1 289 ? 21.799 28.454 39.339 1.00 13.80 279 ILE A C 1
ATOM 2321 O O . ILE A 1 289 ? 22.870 28.355 39.922 1.00 15.20 279 ILE A O 1
ATOM 2326 N N . ALA A 1 290 ? 21.702 28.996 38.133 1.00 14.60 280 ALA A N 1
ATOM 2327 C CA . ALA A 1 290 ? 22.928 29.450 37.420 1.00 15.85 280 ALA A CA 1
ATOM 2328 C C . ALA A 1 290 ? 23.664 30.558 38.155 1.00 15.48 280 ALA A C 1
ATOM 2329 O O . ALA A 1 290 ? 24.886 30.492 38.338 1.00 14.31 280 ALA A O 1
ATOM 2331 N N . GLN A 1 291 ? 22.909 31.579 38.572 1.00 16.99 281 GLN A N 1
ATOM 2332 C CA . GLN A 1 291 ? 23.439 32.723 39.301 1.00 17.28 281 GLN A CA 1
ATOM 2333 C C . GLN A 1 291 ? 23.966 32.303 40.693 1.00 15.68 281 GLN A C 1
ATOM 2334 O O . GLN A 1 291 ? 25.032 32.715 41.124 1.00 16.18 281 GLN A O 1
ATOM 2340 N N . LEU A 1 292 ? 23.269 31.387 41.343 1.00 14.21 282 LEU A N 1
ATOM 2341 C CA . LEU A 1 292 ? 23.688 30.895 42.652 1.00 13.30 282 LEU A CA 1
ATOM 2342 C C . LEU A 1 292 ? 24.996 30.078 42.568 1.00 13.33 282 LEU A C 1
ATOM 2343 O O . LEU A 1 292 ? 25.925 30.275 43.356 1.00 13.90 282 LEU A O 1
ATOM 2348 N N . ILE A 1 293 ? 25.092 29.178 41.585 1.00 12.83 283 ILE A N 1
ATOM 2349 C CA . ILE A 1 293 ? 26.312 28.385 41.433 1.00 12.82 283 ILE A CA 1
ATOM 2350 C C . ILE A 1 293 ? 27.503 29.300 41.093 1.00 13.61 283 ILE A C 1
ATOM 2351 O O . ILE A 1 293 ? 28.587 29.091 41.614 1.00 13.75 283 ILE A O 1
ATOM 2356 N N . SER A 1 294 ? 27.285 30.249 40.183 1.00 14.34 284 SER A N 1
ATOM 2357 C CA . SER A 1 294 ? 28.335 31.240 39.813 1.00 16.44 284 SER A CA 1
ATOM 2358 C C . SER A 1 294 ? 28.821 32.016 41.032 1.00 16.43 284 SER A C 1
ATOM 2359 O O . SER A 1 294 ? 30.033 32.091 41.277 1.00 17.90 284 SER A O 1
ATOM 2362 N N . ALA A 1 295 ? 27.877 32.571 41.798 1.00 16.36 285 ALA A N 1
ATOM 2363 C CA . ALA A 1 295 ? 28.213 33.344 43.016 1.00 17.02 285 ALA A CA 1
ATOM 2364 C C . ALA A 1 295 ? 28.954 32.489 44.049 1.00 16.54 285 ALA A C 1
ATOM 2365 O O . ALA A 1 295 ? 29.937 32.934 44.704 1.00 18.13 285 ALA A O 1
ATOM 2367 N N . THR A 1 296 ? 28.549 31.228 44.179 1.00 15.47 286 THR A N 1
ATOM 2368 C CA . THR A 1 296 ? 29.163 30.303 45.150 1.00 15.45 286 THR A CA 1
ATOM 2369 C C . THR A 1 296 ? 30.593 29.992 44.749 1.00 17.32 286 THR A C 1
ATOM 2370 O O . THR A 1 296 ? 31.475 29.905 45.591 1.00 17.21 286 THR A O 1
ATOM 2374 N N . LYS A 1 297 ? 30.823 29.761 43.450 1.00 18.42 287 LYS A N 1
ATOM 2375 C CA . LYS A 1 297 ? 32.179 29.536 42.929 1.00 19.03 287 LYS A CA 1
ATOM 2376 C C . LYS A 1 297 ? 33.128 30.689 43.258 1.00 19.23 287 LYS A C 1
ATOM 2377 O O . LYS A 1 297 ? 34.240 30.458 43.716 1.00 20.18 287 LYS A O 1
ATOM 2383 N N . THR A 1 298 ? 32.678 31.898 43.035 1.00 20.00 288 THR A N 1
ATOM 2384 C CA . THR A 1 298 ? 33.526 33.079 43.300 1.00 22.18 288 THR A CA 1
ATOM 2385 C C . THR A 1 298 ? 33.936 33.123 44.769 1.00 22.90 288 THR A C 1
ATOM 2386 O O . THR A 1 298 ? 35.125 33.266 45.074 1.00 22.20 288 THR A O 1
ATOM 2390 N N . ILE A 1 299 ? 32.996 32.882 45.669 1.00 18.37 289 ILE A N 1
ATOM 2391 C CA . ILE A 1 299 ? 33.321 32.830 47.134 1.00 19.56 289 ILE A CA 1
ATOM 2392 C C . ILE A 1 299 ? 34.219 31.655 47.488 1.00 21.92 289 ILE A C 1
ATOM 2393 O O . ILE A 1 299 ? 35.251 31.786 48.186 1.00 22.31 289 ILE A O 1
ATOM 2398 N N . TYR A 1 300 ? 33.861 30.488 46.962 1.00 20.83 290 TYR A N 1
ATOM 2399 C CA . TYR A 1 300 ? 34.537 29.251 47.302 1.00 19.74 290 TYR A CA 1
ATOM 2400 C C . TYR A 1 300 ? 36.036 29.264 46.933 1.00 22.89 290 TYR A C 1
ATOM 2401 O O . TYR A 1 300 ? 36.865 28.735 47.651 1.00 22.96 290 TYR A O 1
ATOM 2410 N N . GLN A 1 301 ? 36.383 29.920 45.832 1.00 26.55 291 GLN A N 1
ATOM 2411 C CA . GLN A 1 301 ? 37.763 29.813 45.324 1.00 31.32 291 GLN A CA 1
ATOM 2412 C C . GLN A 1 301 ? 38.809 30.664 46.062 1.00 37.28 291 GLN A C 1
ATOM 2413 O O . GLN A 1 301 ? 40.006 30.315 46.052 1.00 38.64 291 GLN A O 1
ATOM 2419 N N . LYS A 1 302 ? 38.363 31.713 46.743 1.00 38.29 292 LYS A N 1
ATOM 2420 C CA . LYS A 1 302 ? 39.258 32.512 47.613 1.00 43.21 292 LYS A CA 1
ATOM 2421 C C . LYS A 1 302 ? 39.648 31.740 48.877 1.00 39.75 292 LYS A C 1
ATOM 2422 O O . LYS A 1 302 ? 38.775 31.347 49.661 1.00 46.57 292 LYS A O 1
#

Sequence (286 aa):
NWTTNLTQAEQLAQLIKEADALVVGIGAGMMSAADGFTYIGPPRFETAFPDFIAKYQFLDMLQASLFDFEDWQEYWAFQSRFVALNYLDQPVGQSSYLDLKEILETKDDYHIITTNADNAFWVVAGYDPHNIFHIQGEYGLWQCSQHCHQQQTYKDDTTVIRQMIAEQKNMKVPGQLIPHCPECEEAPFEINKKRNEEKGMVEDADFHAQKARYEAFLSSSEHKEGKVLYLEIGVGHTTPQFIKHPFWKRVSENPNALFVTLNHKKHHYRIPLSIRRRQSLEELTEHIAQLISATKTIYQK

GO terms:
  GO:0070403 NAD+ binding (F, IDA)
  GO:0008270 zinc ion binding (F, IDA)
  GO:1990404 NAD+-protein mono-ADP-ribosyltransferase activity (F, IDA)
  GO:0140806 NAD+-protein-aspartate ADP-ribosyltransferase activity (F, EXP)

B-factor: mean 19.9, std 9.63, range [8.31, 65.23]

InterPro domains:
  IPR026590 Sirtuin family, catalytic core domain [PS50305] (8-292)
  IPR026591 Sirtuin, catalytic core small domain superfamily [G3DSA:3.30.1600.10] (42-187)
  IPR029035 DHS-like NAD/FAD-binding domain superfamily [SSF52467] (5-264)

Organism: Streptococcus pyogenes serotype M5 (strain Manfredo) (NCBI:txid160491)